Protein AF-A0A396GIG6-F1 (afdb_monomer)

Foldseek 3Di:
DDPVVVVVVVVVVVVVVVVVVLVVVLVPFDWDDDPAPFIWGCDPNDTDGSQLSQLLVCQQVDDADDLQEEEEEEAPQLCSQVVLVVVLCVVCVVPDDPVGDVVVPDDSCVQAPESSPACSNPDPVSHDDPVPHDPPHHYYYHDDPSSGHVNCVPHNYHYHYGGDDVVVSVVSVVVVSVVVVVVVVCCVVPPPPPPPVVVVVVVVVVPPDPPDDDD

Nearest PDB structures (foldseek):
  5mex-assembly1_A  TM=8.996E-01  e=1.369E-13  Arabidopsis thaliana
  8k9y-assembly2_B  TM=9.105E-01  e=8.300E-13  Arabidopsis thaliana
  2q3m-assembly1_A  TM=8.505E-01  e=4.089E-13  Arabidopsis thaliana
  1bo6-assembly1_B  TM=8.738E-01  e=1.811E-07  Mus musculus
  8xjp-assembly1_A  TM=8.245E-01  e=5.768E-07  Bambusicola thoracicus

Organism: Medicago truncatula (NCBI:txid3880)

pLDDT: mean 79.4, std 18.56, range [33.22, 97.75]

Solvent-accessible surface area (backbone atoms only — not comparable to full-atom values): 12540 Å² total; per-residue (Å²): 134,68,75,66,60,58,52,54,52,53,54,48,54,59,48,52,54,51,52,52,50,51,50,54,53,61,70,70,37,57,73,45,86,42,100,53,104,51,52,25,31,52,51,99,92,42,78,41,52,56,76,38,51,62,12,43,53,51,38,42,75,68,50,78,59,46,58,69,29,34,39,40,36,30,54,79,63,34,51,55,72,60,53,49,52,51,52,51,46,66,76,40,54,90,79,43,54,85,94,69,32,63,78,82,80,44,64,62,62,77,73,37,29,31,46,50,64,21,54,31,22,82,49,73,88,63,37,47,62,76,87,76,56,64,85,69,42,48,38,26,37,68,71,55,79,92,66,50,26,60,42,51,77,76,41,70,37,45,76,49,75,43,80,53,61,66,68,62,23,47,55,48,41,51,53,51,50,53,52,50,50,54,50,52,53,47,48,73,73,60,44,100,82,47,74,71,59,52,58,57,51,56,59,50,65,74,64,61,73,89,75,79,83,83,134

Secondary structure (DSSP, 8-state):
--HHHHHHHHHHHHHHHHHHHHHHHHHHS-EEE-SSSSEEEEETTEEEEHHHHHHHHHHHHH----TT-EEEEE-TTSSHHHHHHHHHHHHTTTTS-STT-GGGTS-HHHHS-BIIIIIS-SSGGG---GGGSPSSPEEEE-S-GGGS-HHHHHS--EEEEE---HHHHHHHHHHHHHHHHHHHHHHHHHGGG-HHHHHHHHHHHTTS-------

Mean predicted aligned error: 12.0 Å

Structure (mmCIF, N/CA/C/O backbone):
data_AF-A0A396GIG6-F1
#
_entry.id   AF-A0A396GIG6-F1
#
loop_
_atom_site.group_PDB
_atom_site.id
_atom_site.type_symbol
_atom_site.label_atom_id
_atom_site.label_alt_id
_atom_site.label_comp_id
_atom_site.label_asym_id
_atom_site.label_entity_id
_atom_site.label_seq_id
_atom_site.pdbx_PDB_ins_code
_atom_site.Cartn_x
_atom_site.Cartn_y
_atom_site.Cartn_z
_atom_site.occupancy
_atom_site.B_iso_or_equiv
_atom_site.auth_seq_id
_atom_site.auth_comp_id
_atom_site.auth_asym_id
_atom_site.auth_atom_id
_atom_site.pdbx_PDB_model_num
ATOM 1 N N . MET A 1 1 ? -38.097 27.753 -2.437 1.00 43.78 1 MET A N 1
ATOM 2 C CA . MET A 1 1 ? -37.080 27.587 -1.376 1.00 43.78 1 MET A CA 1
ATOM 3 C C . MET A 1 1 ? -36.311 26.320 -1.703 1.00 43.78 1 MET A C 1
ATOM 5 O O . MET A 1 1 ? -36.923 25.268 -1.816 1.00 43.78 1 MET A O 1
ATOM 9 N N . ASN A 1 2 ? -35.037 26.477 -2.066 1.00 36.59 2 ASN A N 1
ATOM 10 C CA . ASN A 1 2 ? -34.265 25.510 -2.849 1.00 36.59 2 ASN A CA 1
ATOM 11 C C . ASN A 1 2 ? -33.796 24.316 -2.011 1.00 36.59 2 ASN A C 1
ATOM 13 O O . ASN A 1 2 ? -33.023 24.475 -1.071 1.00 36.59 2 ASN A O 1
ATOM 17 N N . SER A 1 3 ? -34.213 23.118 -2.426 1.00 39.47 3 SER A N 1
ATOM 18 C CA . SER A 1 3 ? -33.851 21.828 -1.826 1.00 39.47 3 SER A CA 1
ATOM 19 C C . SER A 1 3 ? -32.344 21.526 -1.857 1.00 39.47 3 SER A C 1
ATOM 21 O O . SER A 1 3 ? -31.883 20.658 -1.127 1.00 39.47 3 SER A O 1
ATOM 23 N N . 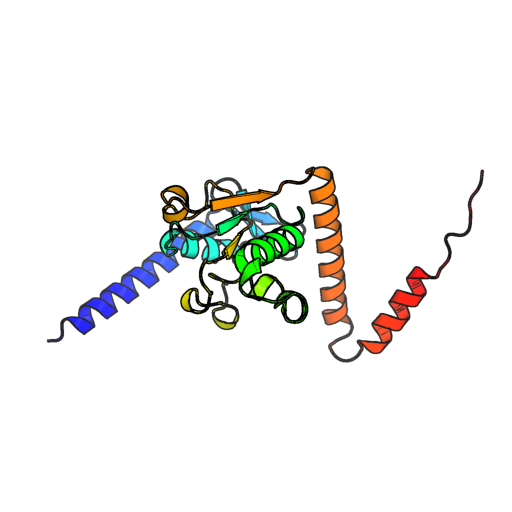THR A 1 4 ? -31.570 22.239 -2.677 1.00 46.38 4 THR A N 1
ATOM 24 C CA . THR A 1 4 ? -30.108 22.130 -2.778 1.00 46.38 4 THR A CA 1
ATOM 25 C C . THR A 1 4 ? -29.361 22.776 -1.610 1.00 46.38 4 THR A C 1
ATOM 27 O O . THR A 1 4 ? -28.310 22.274 -1.232 1.00 46.38 4 THR A O 1
ATOM 30 N N . HIS A 1 5 ? -29.909 23.824 -0.986 1.00 43.25 5 HIS A N 1
ATOM 31 C CA . HIS A 1 5 ? -29.242 24.515 0.130 1.00 43.25 5 HIS A CA 1
ATOM 32 C C . HIS A 1 5 ? -29.276 23.686 1.427 1.00 43.25 5 HIS A C 1
ATOM 34 O O . HIS A 1 5 ? -28.315 23.672 2.187 1.00 43.25 5 HIS A O 1
ATOM 40 N N . LEU A 1 6 ? -30.361 22.929 1.635 1.00 44.59 6 LEU A N 1
ATOM 41 C CA . LEU A 1 6 ? -30.530 22.045 2.795 1.00 44.59 6 LEU A CA 1
ATOM 42 C C . LEU A 1 6 ? -29.616 20.811 2.730 1.00 44.59 6 LEU A C 1
ATOM 44 O O . LEU A 1 6 ? -29.143 20.346 3.761 1.00 44.59 6 LEU A O 1
ATOM 48 N N . ILE A 1 7 ? -29.337 20.298 1.526 1.00 49.03 7 ILE A N 1
ATOM 49 C CA . ILE A 1 7 ? -28.434 19.153 1.328 1.00 49.03 7 ILE A CA 1
ATOM 50 C C . ILE A 1 7 ? -26.978 19.568 1.579 1.00 49.03 7 ILE A C 1
ATOM 52 O O . ILE A 1 7 ? -26.226 18.818 2.197 1.00 49.03 7 ILE A O 1
ATOM 56 N N . GLU A 1 8 ? -26.576 20.768 1.149 1.00 45.12 8 GLU A N 1
ATOM 57 C CA . GLU A 1 8 ? -25.222 21.276 1.398 1.00 45.12 8 GLU A CA 1
ATOM 58 C C . GLU A 1 8 ? -24.973 21.580 2.881 1.00 45.12 8 GLU A C 1
ATOM 60 O O . GLU A 1 8 ? -23.907 21.233 3.390 1.00 45.12 8 GLU A O 1
ATOM 65 N N . GLU A 1 9 ? -25.949 22.149 3.593 1.00 44.56 9 GLU A N 1
ATOM 66 C CA . GLU A 1 9 ? -25.848 22.389 5.040 1.00 44.56 9 GLU A CA 1
ATOM 67 C C . GLU A 1 9 ? -25.783 21.075 5.834 1.00 44.56 9 GLU A C 1
ATOM 69 O O . GLU A 1 9 ? -24.872 20.911 6.640 1.00 44.56 9 GLU A O 1
ATOM 74 N N . GLN A 1 10 ? -26.634 20.088 5.525 1.00 40.09 10 GLN A N 1
ATOM 75 C CA . GLN A 1 10 ? -26.583 18.762 6.163 1.00 40.09 10 GLN A CA 1
ATOM 76 C C . GLN A 1 10 ? -25.281 18.002 5.862 1.00 40.09 10 GLN A C 1
ATOM 78 O O . GLN A 1 10 ? -24.776 17.271 6.713 1.00 40.09 10 GLN A O 1
ATOM 83 N N . SER A 1 11 ? -24.712 18.176 4.663 1.00 49.97 11 SER A N 1
ATOM 84 C CA . SER A 1 11 ? -23.440 17.545 4.289 1.00 49.97 11 SER A CA 1
ATOM 85 C C . SER A 1 11 ? -22.229 18.156 4.997 1.00 49.97 11 SER A C 1
ATOM 87 O O . SER A 1 11 ? -21.271 17.438 5.276 1.00 49.97 11 SER A O 1
ATOM 89 N N . LYS A 1 12 ? -22.268 19.460 5.307 1.00 44.03 12 LYS A N 1
ATOM 90 C CA . LYS A 1 12 ? -21.202 20.155 6.040 1.00 44.03 12 LYS A CA 1
ATOM 91 C C . LYS A 1 12 ? -21.262 19.850 7.532 1.00 44.03 12 LYS A C 1
ATOM 93 O O . LYS A 1 12 ? -20.233 19.507 8.101 1.00 44.03 12 LYS A O 1
ATOM 98 N N . ASP A 1 13 ? -22.457 19.872 8.118 1.00 42.09 13 ASP A N 1
ATOM 99 C CA . ASP A 1 13 ? -22.673 19.572 9.539 1.00 42.09 13 ASP A CA 1
ATOM 100 C C . ASP A 1 13 ? -22.244 18.127 9.866 1.00 42.09 13 ASP A C 1
ATOM 102 O O . ASP A 1 13 ? -21.435 17.881 10.759 1.00 42.09 13 ASP A O 1
ATOM 106 N N . GLY A 1 14 ? -22.634 17.166 9.016 1.00 49.19 14 GLY A N 1
ATOM 107 C CA . GLY A 1 14 ? -22.210 15.769 9.151 1.00 49.19 14 GLY A CA 1
ATOM 108 C C . GLY A 1 14 ? -20.723 15.513 8.865 1.00 49.19 14 GLY A C 1
ATOM 109 O O . GLY A 1 14 ? -20.182 14.499 9.305 1.00 49.19 14 GLY A O 1
ATOM 110 N N . GLN A 1 15 ? -20.030 16.396 8.137 1.00 53.06 15 GLN A N 1
ATOM 111 C CA . GLN A 1 15 ? -18.576 16.308 7.948 1.00 53.06 15 GLN A CA 1
ATOM 112 C C . GLN A 1 15 ? -17.805 16.904 9.130 1.00 53.06 15 GLN A C 1
ATOM 114 O O . GLN A 1 15 ? -16.760 16.363 9.496 1.00 53.06 15 GLN A O 1
ATOM 119 N N . GLU A 1 16 ? -18.307 17.980 9.730 1.00 52.75 16 GLU A N 1
ATOM 120 C CA . GLU A 1 16 ? -17.698 18.635 10.889 1.00 52.75 16 GLU A CA 1
ATOM 121 C C . GLU A 1 16 ? -17.861 17.801 12.167 1.00 52.75 16 GLU A C 1
ATOM 123 O O . GLU A 1 16 ? -16.867 17.578 12.863 1.00 52.75 16 GLU A O 1
ATOM 128 N N . GLU A 1 17 ? -19.045 17.232 12.421 1.00 57.16 17 GLU A N 1
ATOM 129 C CA . GLU A 1 17 ? -19.270 16.292 13.533 1.00 57.16 17 GLU A CA 1
ATOM 130 C C . GLU A 1 17 ? -18.358 15.064 13.425 1.00 57.16 17 GLU A C 1
ATOM 132 O O . GLU A 1 17 ? -17.648 14.711 14.366 1.00 57.16 17 GLU A O 1
ATOM 137 N N . ASN A 1 18 ? -18.272 14.466 12.236 1.00 60.75 18 ASN A N 1
ATOM 138 C CA . ASN A 1 18 ? -17.456 13.276 12.005 1.00 60.75 18 ASN A CA 1
ATOM 139 C C . ASN A 1 18 ? -15.950 13.592 12.134 1.00 60.75 18 ASN A C 1
ATOM 141 O O . ASN A 1 18 ? -15.172 12.800 12.665 1.00 60.75 18 ASN A O 1
ATOM 145 N N . GLN A 1 19 ? -15.503 14.784 11.723 1.00 61.50 19 GLN A N 1
ATOM 146 C CA . GLN A 1 19 ? -14.130 15.240 11.978 1.00 61.50 19 GLN A CA 1
ATOM 147 C C . GLN A 1 19 ? -13.854 15.479 13.469 1.00 61.50 19 GLN A C 1
ATOM 149 O O . GLN A 1 19 ? -12.749 15.184 13.939 1.00 61.50 19 GLN A O 1
ATOM 154 N N . GLN A 1 20 ? -14.828 16.004 14.212 1.00 61.69 20 GLN A N 1
ATOM 155 C CA . GLN A 1 20 ? -14.727 16.248 15.649 1.00 61.69 20 GLN A CA 1
ATOM 156 C C . GLN A 1 20 ? -14.657 14.930 16.436 1.00 61.69 20 GLN A C 1
ATOM 158 O O . GLN A 1 20 ? -13.767 14.766 17.275 1.00 61.69 20 GLN A O 1
ATOM 163 N N . ASP A 1 21 ? -15.504 13.962 16.097 1.00 67.81 21 ASP A N 1
ATOM 164 C CA . ASP A 1 21 ? -15.512 12.622 16.687 1.00 67.81 21 ASP A CA 1
ATOM 165 C C . ASP A 1 21 ? -14.207 11.879 16.398 1.00 67.81 21 ASP A C 1
ATOM 167 O O . ASP A 1 21 ? -13.570 11.339 17.306 1.00 67.81 21 ASP A O 1
ATOM 171 N N . ASN A 1 22 ? -13.716 11.944 15.156 1.00 73.00 22 ASN A N 1
ATOM 172 C CA . ASN A 1 22 ? -12.436 11.336 14.797 1.00 73.00 22 ASN A CA 1
ATOM 173 C C . ASN A 1 22 ? -11.261 11.963 15.567 1.00 73.00 22 ASN A C 1
ATOM 175 O O . ASN A 1 22 ? -10.316 11.259 15.930 1.00 73.00 22 ASN A O 1
ATOM 179 N N . LYS A 1 23 ? -11.303 13.269 15.865 1.00 74.94 23 LYS A N 1
ATOM 180 C CA . LYS A 1 23 ? -10.303 13.913 16.734 1.00 74.94 23 LYS A CA 1
ATOM 181 C C . LYS A 1 23 ? -10.384 13.393 18.168 1.00 74.94 23 LYS A C 1
ATOM 183 O O . LYS A 1 23 ? -9.339 13.098 18.745 1.00 74.94 23 LYS A O 1
ATOM 188 N N . GLN A 1 24 ? -11.582 13.247 18.735 1.00 72.88 24 GLN A N 1
ATOM 189 C CA . GLN A 1 24 ? -11.750 12.709 20.090 1.00 72.88 24 GLN A CA 1
ATOM 190 C C . GLN A 1 24 ? -11.258 11.261 20.196 1.00 72.88 24 GLN A C 1
ATOM 192 O O . GLN A 1 24 ? -10.510 10.934 21.121 1.00 72.88 24 GLN A O 1
ATOM 197 N N . VAL A 1 25 ? -11.575 10.423 19.203 1.00 76.38 25 VAL A N 1
ATOM 198 C CA . VAL A 1 25 ? -11.069 9.046 19.114 1.00 76.38 25 VAL A CA 1
ATOM 199 C C . VAL A 1 25 ? -9.543 9.042 19.091 1.00 76.38 25 VAL A C 1
ATOM 201 O O . VAL A 1 25 ? -8.938 8.383 19.933 1.00 76.38 25 VAL A O 1
ATOM 204 N N . ILE A 1 26 ? -8.903 9.832 18.221 1.00 78.94 26 ILE A N 1
ATOM 205 C CA . ILE A 1 26 ? -7.432 9.922 18.144 1.00 78.94 26 ILE A CA 1
ATOM 206 C C . ILE A 1 26 ? -6.797 10.330 19.473 1.00 78.94 26 ILE A C 1
ATOM 208 O O . ILE A 1 26 ? -5.754 9.792 19.850 1.00 78.94 26 ILE A O 1
ATOM 212 N N . LEU A 1 27 ? -7.400 11.286 20.183 1.00 77.56 27 LEU A N 1
ATOM 213 C CA . LEU A 1 27 ? -6.872 11.770 21.457 1.00 77.56 27 LEU A CA 1
ATOM 214 C C . LEU A 1 27 ? -6.895 10.690 22.544 1.00 77.56 27 LEU A C 1
ATOM 216 O O . LEU A 1 27 ? -6.002 10.701 23.393 1.00 77.56 27 LEU A O 1
ATOM 220 N N . SER A 1 28 ? -7.866 9.772 22.481 1.00 84.44 28 SER A N 1
ATOM 221 C CA . SER A 1 28 ? -8.050 8.667 23.429 1.00 84.44 28 SER A CA 1
ATOM 222 C C . SER A 1 28 ? -7.152 7.449 23.181 1.00 84.44 28 SER A C 1
ATOM 224 O O . SER A 1 28 ? -7.022 6.604 24.066 1.00 84.44 28 SER A O 1
ATOM 226 N N . LEU A 1 29 ? -6.527 7.341 22.001 1.00 86.25 29 LEU A N 1
ATOM 227 C CA . LEU A 1 29 ? -5.714 6.172 21.660 1.00 86.25 29 LEU A CA 1
ATOM 228 C C . LEU A 1 29 ? -4.448 6.098 22.528 1.00 86.25 29 LEU A C 1
ATOM 230 O O . LEU A 1 29 ? -3.827 7.137 22.790 1.00 86.25 29 LEU A O 1
ATOM 234 N N . PRO A 1 30 ? -4.012 4.884 22.921 1.00 87.50 30 PRO A N 1
ATOM 235 C CA . PRO A 1 30 ? -2.721 4.692 23.567 1.00 87.50 30 PRO A CA 1
ATOM 236 C C . PRO A 1 30 ? -1.597 5.267 22.707 1.00 87.50 30 PRO A C 1
ATOM 238 O O . PRO A 1 30 ? -1.556 5.041 21.493 1.00 87.50 30 PRO A O 1
ATOM 241 N N . LYS A 1 31 ? -0.695 6.014 23.347 1.00 86.88 31 LYS A N 1
ATOM 242 C CA . LYS A 1 31 ? 0.404 6.719 22.684 1.00 86.88 31 LYS A CA 1
ATOM 243 C C . LYS A 1 31 ? 1.728 6.154 23.148 1.00 86.88 31 LYS A C 1
ATOM 245 O O . LYS A 1 31 ? 1.926 5.947 24.342 1.00 86.88 31 LYS A O 1
ATOM 250 N N . GLU A 1 32 ? 2.639 5.987 22.207 1.00 82.75 32 GLU A N 1
ATOM 251 C CA . GLU A 1 32 ? 4.017 5.630 22.496 1.00 82.75 32 GLU A CA 1
ATOM 252 C C . GLU A 1 32 ? 4.949 6.514 21.669 1.00 82.75 32 GLU A C 1
ATOM 254 O O . GLU A 1 32 ? 4.666 6.855 20.512 1.00 82.75 32 GLU A O 1
ATOM 259 N N . ASN A 1 33 ? 6.057 6.930 22.281 1.00 75.44 33 ASN A N 1
ATOM 260 C CA . ASN A 1 33 ? 7.083 7.672 21.566 1.00 75.44 33 ASN A CA 1
ATOM 261 C C . ASN A 1 33 ? 7.738 6.715 20.573 1.00 75.44 33 ASN A C 1
ATOM 263 O O . ASN A 1 33 ? 8.343 5.720 20.968 1.00 75.44 33 ASN A O 1
ATOM 267 N N . ALA A 1 34 ? 7.587 6.994 19.279 1.00 65.62 34 ALA A N 1
ATOM 268 C CA . ALA A 1 34 ? 8.259 6.200 18.271 1.00 65.62 34 ALA A CA 1
ATOM 269 C C . ALA A 1 34 ? 9.764 6.487 18.285 1.00 65.62 34 ALA A C 1
ATOM 271 O O . ALA A 1 34 ? 10.224 7.544 18.707 1.00 65.62 34 ALA A O 1
ATOM 272 N N . TRP A 1 35 ? 10.518 5.566 17.697 1.00 58.19 35 TRP A N 1
ATOM 273 C CA . TRP A 1 35 ? 11.934 5.714 17.352 1.00 58.19 35 TRP A CA 1
ATOM 274 C C . TRP A 1 35 ? 12.178 6.825 16.300 1.00 58.19 35 TRP A C 1
ATOM 276 O O . TRP A 1 35 ? 13.313 7.189 16.018 1.00 58.19 35 TRP A O 1
ATOM 286 N N . ILE A 1 36 ? 11.101 7.348 15.702 1.00 59.31 36 ILE A N 1
ATOM 287 C CA . ILE A 1 36 ? 11.055 8.419 14.697 1.00 59.31 36 ILE A CA 1
ATOM 288 C C . ILE A 1 36 ? 10.506 9.693 15.366 1.00 59.31 36 ILE A C 1
ATOM 290 O O . ILE A 1 36 ? 9.790 9.605 16.357 1.00 59.31 36 ILE A O 1
ATOM 294 N N . LEU A 1 37 ? 10.763 10.870 14.783 1.00 56.19 37 LEU A N 1
ATOM 295 C CA . LEU A 1 37 ? 10.288 12.204 15.207 1.00 56.19 37 LEU A CA 1
ATOM 296 C C . LEU A 1 37 ? 8.747 12.373 15.363 1.00 56.19 37 LEU A C 1
ATOM 298 O O . LEU A 1 37 ? 8.274 13.491 15.552 1.00 56.19 37 LEU A O 1
ATOM 302 N N . SER A 1 38 ? 7.941 11.309 15.276 1.00 66.62 38 SER A N 1
ATOM 303 C CA . SER A 1 38 ? 6.474 11.334 15.367 1.00 66.62 38 SER A CA 1
ATOM 304 C C . SER A 1 38 ? 5.942 10.380 16.438 1.00 66.62 38 SER A C 1
ATOM 306 O O . SER A 1 38 ? 6.443 9.272 16.587 1.00 66.62 38 SER A O 1
ATOM 308 N N . GLN A 1 39 ? 4.865 10.761 17.128 1.00 78.94 39 GLN A N 1
ATOM 309 C CA . GLN A 1 39 ? 4.158 9.872 18.058 1.00 78.94 39 GLN A CA 1
ATOM 310 C C . GLN A 1 39 ? 3.464 8.725 17.306 1.00 78.94 39 GLN A C 1
ATOM 312 O O . GLN A 1 39 ? 2.787 8.963 16.300 1.00 78.94 39 GLN A O 1
ATOM 317 N N . ASN A 1 40 ? 3.596 7.498 17.818 1.00 84.94 40 ASN A N 1
ATOM 318 C CA . ASN A 1 40 ? 2.820 6.352 17.354 1.00 84.94 40 ASN A CA 1
ATOM 319 C C . ASN A 1 40 ? 1.563 6.190 18.214 1.00 84.94 40 ASN A C 1
ATOM 321 O O . ASN A 1 40 ? 1.597 6.369 19.433 1.00 84.94 40 ASN A O 1
ATOM 325 N N . LEU A 1 41 ? 0.459 5.828 17.566 1.00 88.50 41 LEU A N 1
ATOM 326 C CA . LEU A 1 41 ? -0.828 5.560 18.193 1.00 88.50 41 LEU A CA 1
ATOM 327 C C . LEU A 1 41 ? -1.225 4.104 17.949 1.00 88.50 41 LEU A C 1
ATOM 329 O O . LEU A 1 41 ? -1.015 3.571 16.854 1.00 88.50 41 LEU A O 1
ATOM 333 N N . TYR A 1 42 ? -1.799 3.466 18.968 1.00 89.69 42 TYR A N 1
ATOM 334 C CA . TYR A 1 42 ? -2.351 2.121 18.848 1.00 89.69 42 TYR A CA 1
ATOM 335 C C . TYR A 1 42 ? -3.772 2.195 18.287 1.00 89.69 42 TYR A C 1
ATOM 337 O O . TYR A 1 42 ? -4.694 2.631 18.972 1.00 89.69 42 TYR A O 1
ATOM 345 N N . PHE A 1 43 ? -3.951 1.778 17.036 1.00 89.19 43 PHE A N 1
ATOM 346 C CA . PHE A 1 43 ? -5.210 1.868 16.299 1.00 89.19 43 PHE A CA 1
ATOM 347 C C . PHE A 1 43 ? -5.573 0.503 15.721 1.00 89.19 43 PHE A C 1
ATOM 349 O O . PHE A 1 43 ? -4.745 -0.119 15.069 1.00 89.19 43 PHE A O 1
ATOM 356 N N . GLN A 1 44 ? -6.795 0.018 15.973 1.00 89.06 44 GLN A N 1
ATOM 357 C CA . GLN A 1 44 ? -7.321 -1.240 15.407 1.00 89.06 44 GLN A CA 1
ATOM 358 C C . GLN A 1 44 ? -6.326 -2.422 15.454 1.00 89.06 44 GLN A C 1
ATOM 360 O O . GLN A 1 44 ? -6.150 -3.153 14.482 1.00 89.06 44 GLN A O 1
ATOM 365 N N . CYS A 1 45 ? -5.668 -2.599 16.601 1.00 88.81 45 CYS A N 1
ATOM 366 C CA . CYS A 1 45 ? -4.696 -3.661 16.869 1.00 88.81 45 CYS A CA 1
ATOM 367 C C . CYS A 1 45 ? -3.306 -3.526 16.216 1.00 88.81 45 CYS A C 1
ATOM 369 O O . CYS A 1 45 ? -2.552 -4.499 16.208 1.00 88.81 45 CYS A O 1
ATOM 371 N N . PHE A 1 46 ? -2.911 -2.342 15.737 1.00 90.38 46 PHE A N 1
ATOM 372 C CA . PHE A 1 46 ? -1.537 -2.083 15.292 1.00 90.38 46 PHE A CA 1
ATOM 373 C C . PHE A 1 46 ? -1.039 -0.683 15.672 1.00 90.38 46 PHE A C 1
ATOM 375 O O . PHE A 1 46 ? -1.812 0.250 15.877 1.00 90.38 46 PHE A O 1
ATOM 382 N N . TRP A 1 47 ? 0.283 -0.537 15.764 1.00 89.44 47 TRP A N 1
ATOM 383 C CA . TRP A 1 47 ? 0.933 0.754 15.986 1.00 89.44 47 TRP A CA 1
ATOM 384 C C . TRP A 1 47 ? 1.153 1.471 14.660 1.00 89.44 47 TRP A C 1
ATOM 386 O O . TRP A 1 47 ? 1.732 0.898 13.734 1.00 89.44 47 TRP A O 1
ATOM 396 N N . CYS A 1 48 ? 0.742 2.735 14.572 1.00 87.94 48 CYS A N 1
ATOM 397 C CA . CYS A 1 48 ? 1.025 3.554 13.399 1.00 87.94 48 CYS A CA 1
ATOM 398 C C . CYS A 1 48 ? 1.283 5.030 13.737 1.00 87.94 48 CYS A C 1
ATOM 400 O O . CYS A 1 48 ? 0.814 5.524 14.764 1.00 87.94 48 CYS A O 1
ATOM 402 N N . PRO A 1 49 ? 2.032 5.742 12.877 1.00 87.12 49 PRO A N 1
ATOM 403 C CA . PRO A 1 49 ? 2.261 7.173 13.027 1.00 87.12 49 PRO A CA 1
ATOM 404 C C . PRO A 1 49 ? 0.951 7.963 13.086 1.00 87.12 49 PRO A C 1
ATOM 406 O O . PRO A 1 49 ? 0.041 7.735 12.283 1.00 87.12 49 PRO A O 1
ATOM 409 N N . SER A 1 50 ? 0.866 8.933 13.998 1.00 86.62 50 SER A N 1
ATOM 410 C CA . SER A 1 50 ? -0.349 9.731 14.219 1.00 86.62 50 SER A CA 1
ATOM 411 C C . SER A 1 50 ? -0.862 10.442 12.960 1.00 86.62 50 SER A C 1
ATOM 413 O O . SER A 1 50 ? -2.072 10.546 12.757 1.00 86.62 50 SER A O 1
ATOM 415 N N . ASN A 1 51 ? 0.041 10.860 12.068 1.00 85.44 51 ASN A N 1
ATOM 416 C CA . ASN A 1 51 ? -0.290 11.509 10.799 1.00 85.44 51 ASN A CA 1
ATOM 417 C C . ASN A 1 51 ? -0.963 10.576 9.776 1.00 85.44 51 ASN A C 1
ATOM 419 O O . ASN A 1 51 ? -1.488 11.069 8.781 1.00 85.44 51 ASN A O 1
ATOM 423 N N . LEU A 1 52 ? -0.956 9.256 9.997 1.00 88.50 52 LEU A N 1
ATOM 424 C CA . LEU A 1 52 ? -1.620 8.282 9.126 1.00 88.50 52 LEU A CA 1
ATOM 425 C C . LEU A 1 52 ? -3.013 7.881 9.614 1.00 88.50 52 LEU A C 1
ATOM 427 O O . LEU A 1 52 ? -3.777 7.342 8.820 1.00 88.50 52 LEU A O 1
ATOM 431 N N . ILE A 1 53 ? -3.394 8.174 10.862 1.00 89.38 53 ILE A N 1
ATOM 432 C CA . ILE A 1 53 ? -4.702 7.751 11.389 1.00 89.38 53 ILE A CA 1
ATOM 433 C C . ILE A 1 53 ? -5.853 8.376 10.599 1.00 89.38 53 ILE A C 1
ATOM 435 O O . ILE A 1 53 ? -6.736 7.664 10.131 1.00 89.38 53 ILE A O 1
ATOM 439 N N . GLN A 1 54 ? -5.831 9.698 10.414 1.00 89.50 54 GLN A N 1
ATOM 440 C CA . GLN A 1 54 ? -6.868 10.408 9.657 1.00 89.50 54 GLN A CA 1
ATOM 441 C C . GLN A 1 54 ? -6.960 9.921 8.196 1.00 89.50 54 GLN A C 1
ATOM 443 O O . GLN A 1 54 ? -8.062 9.582 7.758 1.00 89.50 54 GLN A O 1
ATOM 448 N N . PRO A 1 55 ? -5.837 9.778 7.460 1.00 90.81 55 PRO A N 1
ATOM 449 C CA . PRO A 1 55 ? -5.815 9.093 6.168 1.00 90.81 55 PRO A CA 1
ATOM 450 C C . PRO A 1 55 ? -6.465 7.708 6.168 1.00 90.81 55 PRO A C 1
ATOM 452 O O . PRO A 1 55 ? -7.251 7.403 5.273 1.00 90.81 55 PRO A O 1
ATOM 455 N N . ILE A 1 56 ? -6.161 6.869 7.164 1.00 92.25 56 ILE A N 1
ATOM 456 C CA . ILE A 1 56 ? -6.684 5.500 7.259 1.00 92.25 56 ILE A CA 1
ATOM 457 C C . ILE A 1 56 ? -8.193 5.509 7.521 1.00 92.25 56 ILE A C 1
ATOM 459 O O . ILE A 1 56 ? -8.915 4.777 6.849 1.00 92.25 56 ILE A O 1
ATOM 463 N N . ILE A 1 57 ? -8.687 6.357 8.427 1.00 91.94 57 ILE A N 1
ATOM 464 C CA . ILE A 1 57 ? -10.128 6.505 8.691 1.00 91.94 57 ILE A CA 1
ATOM 465 C C . ILE A 1 57 ? -10.854 6.979 7.425 1.00 91.94 57 ILE A C 1
ATOM 467 O O . ILE A 1 57 ? -11.863 6.400 7.022 1.00 91.94 57 ILE A O 1
ATOM 471 N N . SER A 1 58 ? -10.318 8.000 6.750 1.00 91.56 58 SER A N 1
ATOM 472 C CA . SER A 1 58 ? -10.907 8.511 5.510 1.00 91.56 58 SER A CA 1
ATOM 473 C C . SER A 1 58 ? -10.920 7.452 4.406 1.00 91.56 58 SER A C 1
ATOM 475 O O . SER A 1 58 ? -11.925 7.291 3.713 1.00 91.56 58 SER A O 1
ATOM 477 N N . PHE A 1 59 ? -9.847 6.673 4.287 1.00 93.94 59 PHE A N 1
ATOM 478 C CA . PHE A 1 59 ? -9.786 5.529 3.388 1.00 93.94 59 PHE A CA 1
ATOM 479 C C . PHE A 1 59 ? -10.854 4.476 3.714 1.00 93.94 59 PHE A C 1
ATOM 481 O O . PHE A 1 59 ? -11.581 4.059 2.814 1.00 93.94 59 PHE A O 1
ATOM 488 N N . GLN A 1 60 ? -10.991 4.078 4.981 1.00 94.44 60 GLN A N 1
ATOM 489 C CA . GLN A 1 60 ? -11.978 3.082 5.413 1.00 94.44 60 GLN A CA 1
ATOM 490 C C . GLN A 1 60 ? -13.416 3.498 5.085 1.00 94.44 60 GLN A C 1
ATOM 492 O O . GLN A 1 60 ? -14.213 2.650 4.685 1.00 94.44 60 GLN A O 1
ATOM 497 N N . ASN A 1 61 ? -13.727 4.790 5.218 1.00 92.69 61 ASN A N 1
ATOM 498 C CA . ASN A 1 61 ? -15.080 5.317 5.035 1.00 92.69 61 ASN A CA 1
ATOM 499 C C . ASN A 1 61 ? -15.431 5.612 3.569 1.00 92.69 61 ASN A C 1
ATOM 501 O O . ASN A 1 61 ? -16.588 5.469 3.180 1.00 92.69 61 ASN A O 1
ATOM 505 N N . HIS A 1 62 ? -14.461 6.032 2.752 1.00 93.12 62 HIS A N 1
ATOM 506 C CA . HIS A 1 62 ? -14.747 6.586 1.422 1.00 93.12 62 HIS A CA 1
ATOM 507 C C . HIS A 1 62 ? -14.234 5.738 0.255 1.00 93.12 62 HIS A C 1
ATOM 509 O O . HIS A 1 62 ? -14.616 5.992 -0.889 1.00 93.12 62 HIS A O 1
ATOM 515 N N . PHE A 1 63 ? -13.352 4.763 0.486 1.00 95.12 63 PHE A N 1
ATOM 516 C CA . PHE A 1 63 ? -12.781 3.991 -0.613 1.00 95.12 63 PHE A CA 1
ATOM 517 C C . PHE A 1 63 ? -13.772 2.976 -1.183 1.00 95.12 63 PHE A C 1
ATOM 519 O O . PHE A 1 63 ? -14.355 2.168 -0.459 1.00 95.12 63 PHE A O 1
ATOM 526 N N . GLN A 1 64 ? -13.902 2.979 -2.510 1.00 95.19 64 GLN A N 1
ATOM 527 C CA . GLN A 1 64 ? -14.743 2.047 -3.257 1.00 95.19 64 GLN A CA 1
ATOM 528 C C . GLN A 1 64 ? -13.874 1.166 -4.159 1.00 95.19 64 GLN A C 1
ATOM 530 O O . GLN A 1 64 ? -13.356 1.610 -5.198 1.00 95.19 64 GLN A O 1
ATOM 535 N N . ALA A 1 65 ? -13.697 -0.081 -3.723 1.00 95.69 65 ALA A N 1
ATOM 536 C CA . ALA A 1 65 ? -12.977 -1.099 -4.469 1.00 95.69 65 ALA A CA 1
ATOM 537 C C . ALA A 1 65 ? -13.757 -1.535 -5.717 1.00 95.69 65 ALA A C 1
ATOM 539 O O . ALA A 1 65 ? -14.988 -1.544 -5.735 1.00 95.69 65 ALA A O 1
ATOM 540 N N . LYS A 1 66 ? -13.021 -1.909 -6.759 1.00 95.81 66 LYS A N 1
ATOM 541 C CA . LYS A 1 66 ? -13.528 -2.609 -7.941 1.00 95.81 66 LYS A CA 1
ATOM 542 C C . LYS A 1 66 ? -12.936 -4.010 -7.973 1.00 95.81 66 LYS A C 1
ATOM 544 O O . LYS A 1 66 ? -11.789 -4.208 -7.583 1.00 95.81 66 LYS A O 1
ATOM 549 N N . ASP A 1 67 ? -13.662 -4.948 -8.567 1.00 96.19 67 ASP A N 1
ATOM 550 C CA . ASP A 1 67 ? -13.171 -6.318 -8.773 1.00 96.19 67 ASP A CA 1
ATOM 551 C C . ASP A 1 67 ? -11.903 -6.381 -9.649 1.00 96.19 67 ASP A C 1
ATOM 553 O O . ASP A 1 67 ? -11.131 -7.336 -9.574 1.00 96.19 67 ASP A O 1
ATOM 557 N N . SER A 1 68 ? -11.655 -5.356 -10.473 1.00 96.00 68 SER A N 1
ATOM 558 C CA . SER A 1 68 ? -10.439 -5.224 -11.286 1.00 96.00 68 SER A CA 1
ATOM 559 C C . SER A 1 68 ? -9.226 -4.685 -10.524 1.00 96.00 68 SER A C 1
ATOM 561 O O . SER A 1 68 ? -8.125 -4.696 -11.079 1.00 96.00 68 SER A O 1
ATOM 563 N N . ASP A 1 69 ? -9.402 -4.201 -9.292 1.00 96.88 69 ASP A N 1
ATOM 564 C CA . ASP A 1 69 ? -8.325 -3.582 -8.526 1.00 96.88 69 ASP A CA 1
ATOM 565 C C . ASP A 1 69 ? -7.292 -4.604 -8.058 1.00 96.88 69 ASP A C 1
ATOM 567 O O . ASP A 1 69 ? -7.594 -5.760 -7.741 1.00 96.88 69 ASP A O 1
ATOM 571 N N . ILE A 1 70 ? -6.050 -4.132 -7.957 1.00 97.75 70 ILE A N 1
ATOM 572 C CA . ILE A 1 70 ? -4.929 -4.899 -7.428 1.00 97.75 70 ILE A CA 1
ATOM 573 C C . ILE A 1 70 ? -4.298 -4.116 -6.277 1.00 97.75 70 ILE A C 1
ATOM 575 O O . ILE A 1 70 ? -3.802 -3.003 -6.456 1.00 97.75 70 ILE A O 1
ATOM 579 N N . VAL A 1 71 ? -4.281 -4.710 -5.088 1.00 97.62 71 VAL A N 1
ATOM 580 C CA . VAL A 1 71 ? -3.714 -4.124 -3.871 1.00 97.62 71 VAL A CA 1
ATOM 581 C C . VAL A 1 71 ? -2.415 -4.839 -3.523 1.00 97.62 71 VAL A C 1
ATOM 583 O O . VAL A 1 71 ? -2.396 -6.025 -3.205 1.00 97.62 71 VAL A O 1
ATOM 586 N N . VAL A 1 72 ? -1.309 -4.104 -3.557 1.00 97.69 72 VAL A N 1
ATOM 587 C CA . VAL A 1 72 ? 0.024 -4.573 -3.177 1.00 97.69 72 VAL A CA 1
ATOM 588 C C . VAL A 1 72 ? 0.257 -4.266 -1.698 1.00 97.69 72 VAL A C 1
ATOM 590 O O . VAL A 1 72 ? 0.614 -3.147 -1.323 1.00 97.69 72 VAL A O 1
ATOM 593 N N . ALA A 1 73 ? 0.040 -5.259 -0.847 1.00 97.06 73 ALA A N 1
ATOM 594 C CA . ALA A 1 73 ? 0.160 -5.137 0.598 1.00 97.06 73 ALA A CA 1
ATOM 595 C C . ALA A 1 73 ? 1.541 -5.605 1.086 1.00 97.06 73 ALA A C 1
ATOM 597 O O . ALA A 1 73 ? 2.156 -6.516 0.532 1.00 97.06 73 ALA A O 1
ATOM 598 N N . SER A 1 74 ? 2.071 -4.962 2.121 1.00 95.00 74 SER A N 1
ATOM 599 C CA . SER A 1 74 ? 3.387 -5.315 2.669 1.00 95.00 74 SER A CA 1
ATOM 600 C C . SER A 1 74 ? 3.652 -4.609 3.987 1.00 95.00 74 SER A C 1
ATOM 602 O O . SER A 1 74 ? 3.162 -3.503 4.199 1.00 95.00 74 SER A O 1
ATOM 604 N N . LEU A 1 75 ? 4.513 -5.171 4.832 1.00 92.69 75 LEU A N 1
ATOM 605 C CA . LEU A 1 75 ? 5.124 -4.375 5.895 1.00 92.69 75 LEU A CA 1
ATOM 606 C C . LEU A 1 75 ? 6.124 -3.368 5.302 1.00 92.69 75 LEU A C 1
ATOM 608 O O . LEU A 1 75 ? 6.748 -3.644 4.270 1.00 92.69 75 LEU A O 1
ATOM 612 N N . PRO A 1 76 ? 6.317 -2.193 5.928 1.00 90.62 76 PRO A N 1
ATOM 613 C CA . PRO A 1 76 ? 7.375 -1.285 5.517 1.00 90.62 76 PRO A CA 1
ATOM 614 C C . PRO A 1 76 ? 8.713 -2.027 5.427 1.00 90.62 76 PRO A C 1
ATOM 616 O O . PRO A 1 76 ? 9.070 -2.796 6.312 1.00 90.62 76 PRO A O 1
ATOM 619 N N . LYS A 1 77 ? 9.466 -1.772 4.349 1.00 89.94 77 LYS A N 1
ATOM 620 C CA . LYS A 1 77 ? 10.833 -2.293 4.134 1.00 89.94 77 LYS A CA 1
ATOM 621 C C . LYS A 1 77 ? 10.952 -3.802 3.861 1.00 89.94 77 LYS A C 1
ATOM 623 O O . LYS A 1 77 ? 12.067 -4.312 3.784 1.00 89.94 77 LYS A O 1
ATOM 628 N N . SER A 1 78 ? 9.852 -4.493 3.553 1.00 91.69 78 SER A N 1
ATOM 629 C CA . SER A 1 78 ? 9.874 -5.907 3.134 1.00 91.69 78 SER A CA 1
ATOM 630 C C . SER A 1 78 ? 10.106 -6.146 1.627 1.00 91.69 78 SER A C 1
ATOM 632 O O . SER A 1 78 ? 9.901 -7.256 1.150 1.00 91.69 78 SER A O 1
ATOM 634 N N . GLY A 1 79 ? 10.539 -5.137 0.855 1.00 87.44 79 GLY A N 1
ATOM 635 C CA . GLY A 1 79 ? 10.718 -5.253 -0.611 1.00 87.44 79 GLY A CA 1
ATOM 636 C C . GLY A 1 79 ? 9.588 -4.635 -1.447 1.00 87.44 79 GLY A C 1
ATOM 637 O O . GLY A 1 79 ? 9.347 -5.004 -2.594 1.00 87.44 79 GLY A O 1
ATOM 638 N N . THR A 1 80 ? 8.895 -3.657 -0.875 1.00 89.88 80 THR A N 1
ATOM 639 C CA . THR A 1 80 ? 7.628 -3.103 -1.378 1.00 89.88 80 THR A CA 1
ATOM 640 C C . THR A 1 80 ? 7.790 -2.365 -2.709 1.00 89.88 80 THR A C 1
ATOM 642 O O . THR A 1 80 ? 6.974 -2.524 -3.612 1.00 89.88 80 THR A O 1
ATOM 645 N N . THR A 1 81 ? 8.891 -1.629 -2.882 1.00 92.44 81 THR A N 1
ATOM 646 C CA . THR A 1 81 ? 9.264 -0.982 -4.150 1.00 92.44 81 THR A CA 1
ATOM 647 C C . THR A 1 81 ? 9.399 -1.990 -5.286 1.00 92.44 81 THR A C 1
ATOM 649 O O . THR A 1 81 ? 8.883 -1.759 -6.379 1.00 92.44 81 THR A O 1
ATOM 652 N N . TRP A 1 82 ? 10.059 -3.119 -5.021 1.00 94.44 82 TRP A N 1
ATOM 653 C CA . TRP A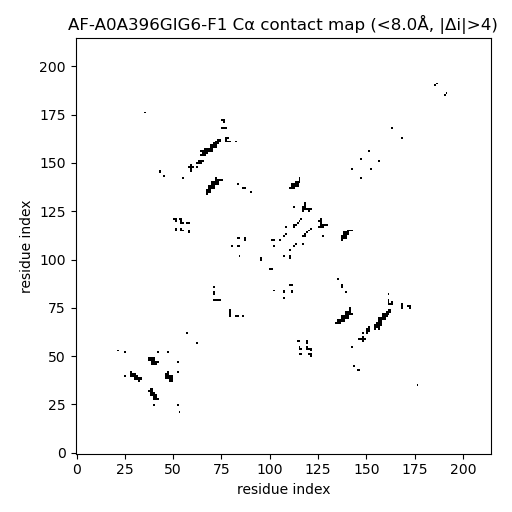 1 82 ? 10.295 -4.152 -6.023 1.00 94.44 82 TRP A CA 1
ATOM 654 C C . TRP A 1 82 ? 8.992 -4.849 -6.418 1.00 94.44 82 TRP A C 1
ATOM 656 O O . TRP A 1 82 ? 8.686 -4.939 -7.606 1.00 94.44 82 TRP A O 1
ATOM 666 N N . LEU A 1 83 ? 8.165 -5.236 -5.440 1.00 95.94 83 LEU A N 1
ATOM 667 C CA . LEU A 1 83 ? 6.870 -5.859 -5.725 1.00 95.94 83 LEU A CA 1
ATOM 668 C C . LEU A 1 83 ? 5.926 -4.921 -6.494 1.00 95.94 83 LEU A C 1
ATOM 670 O O . LEU A 1 83 ? 5.252 -5.358 -7.428 1.00 95.94 83 LEU A O 1
ATOM 674 N N . ARG A 1 84 ? 5.892 -3.629 -6.148 1.00 95.50 84 ARG A N 1
ATOM 675 C CA . ARG A 1 84 ? 5.102 -2.625 -6.880 1.00 95.50 84 ARG A CA 1
ATOM 676 C C . ARG A 1 84 ? 5.551 -2.501 -8.331 1.00 95.50 84 ARG A C 1
ATOM 678 O O . ARG A 1 84 ? 4.705 -2.507 -9.220 1.00 95.50 84 ARG A O 1
ATOM 685 N N . ALA A 1 85 ? 6.862 -2.422 -8.569 1.00 94.88 85 ALA A N 1
ATOM 686 C CA . ALA A 1 85 ? 7.420 -2.343 -9.915 1.00 94.88 85 ALA A CA 1
ATOM 687 C C . ALA A 1 85 ? 7.074 -3.588 -10.740 1.00 94.88 85 ALA A C 1
ATOM 689 O O . ALA A 1 85 ? 6.575 -3.460 -11.853 1.00 94.88 85 ALA A O 1
ATOM 690 N N . LEU A 1 86 ? 7.255 -4.784 -10.173 1.00 95.69 86 LEU A N 1
ATOM 691 C CA . LEU A 1 86 ? 6.891 -6.033 -10.842 1.00 95.69 86 LEU A CA 1
ATOM 692 C C . LEU A 1 86 ? 5.403 -6.111 -11.166 1.00 95.69 86 LEU A C 1
ATOM 694 O O . LEU A 1 86 ? 5.043 -6.425 -12.297 1.00 95.69 86 LEU A O 1
ATOM 698 N N . THR A 1 87 ? 4.544 -5.800 -10.194 1.00 96.31 87 THR A N 1
ATOM 699 C CA . THR A 1 87 ? 3.089 -5.825 -10.385 1.00 96.31 87 THR A CA 1
ATOM 700 C C . THR A 1 87 ? 2.690 -4.869 -11.505 1.00 96.31 87 THR A C 1
ATOM 702 O O . THR A 1 87 ? 1.975 -5.264 -12.423 1.00 96.31 87 THR A O 1
ATOM 705 N N . PHE A 1 88 ? 3.219 -3.641 -11.487 1.00 95.44 88 PHE A N 1
ATOM 706 C CA . PHE A 1 88 ? 2.965 -2.648 -12.527 1.00 95.44 88 PHE A CA 1
ATOM 707 C C . PHE A 1 88 ? 3.408 -3.130 -13.912 1.00 95.44 88 PHE A C 1
ATOM 709 O O . PHE A 1 88 ? 2.627 -3.043 -14.860 1.00 95.44 88 PHE A O 1
ATOM 716 N N . THR A 1 89 ? 4.619 -3.679 -14.033 1.00 94.56 89 THR A N 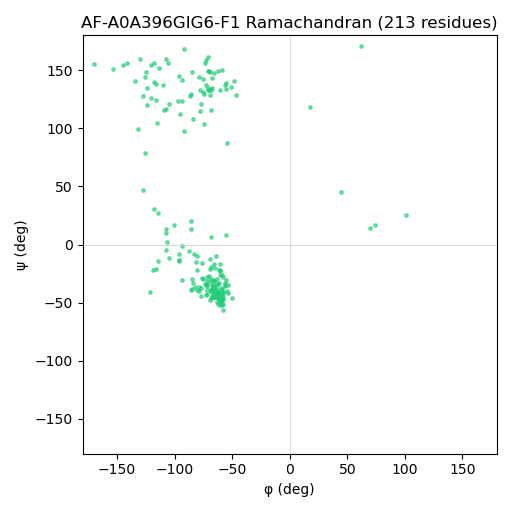1
ATOM 717 C CA . THR A 1 89 ? 5.137 -4.198 -15.307 1.00 94.56 89 THR A CA 1
ATOM 718 C C . THR A 1 89 ? 4.310 -5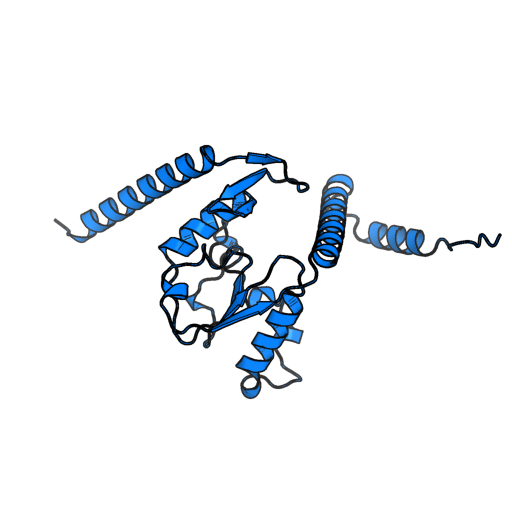.371 -15.821 1.00 94.56 89 THR A C 1
ATOM 720 O O . THR A 1 89 ? 3.985 -5.411 -17.000 1.00 94.56 89 THR A O 1
ATOM 723 N N . ILE A 1 90 ? 3.935 -6.324 -14.961 1.00 95.06 90 ILE A N 1
ATOM 724 C CA . ILE A 1 90 ? 3.166 -7.512 -15.367 1.00 95.06 90 ILE A CA 1
ATOM 725 C C . ILE A 1 90 ? 1.783 -7.114 -15.881 1.00 95.06 90 ILE A C 1
ATOM 727 O O . ILE A 1 90 ? 1.343 -7.610 -16.920 1.00 95.06 90 ILE A O 1
ATOM 731 N N . VAL A 1 91 ? 1.110 -6.221 -15.159 1.00 94.62 91 VAL A N 1
ATOM 732 C CA . VAL A 1 91 ? -0.231 -5.738 -15.497 1.00 94.62 91 VAL A CA 1
ATOM 733 C C . VAL A 1 91 ? -0.219 -4.939 -16.801 1.00 94.62 91 VAL A C 1
ATOM 735 O O . VAL A 1 91 ? -1.090 -5.128 -17.647 1.00 94.62 91 VAL A O 1
ATOM 738 N N . ASN A 1 92 ? 0.801 -4.103 -17.000 1.00 93.25 92 ASN A N 1
ATOM 739 C CA . ASN A 1 92 ? 0.907 -3.211 -18.154 1.00 93.25 92 ASN A CA 1
ATOM 740 C C . ASN A 1 92 ? 1.846 -3.735 -19.254 1.00 93.25 92 ASN A C 1
ATOM 742 O O . ASN A 1 92 ? 2.237 -2.978 -20.142 1.00 93.25 92 ASN A O 1
ATOM 746 N N . ARG A 1 93 ? 2.185 -5.032 -19.241 1.00 92.06 93 ARG A N 1
ATOM 747 C CA . ARG A 1 93 ? 3.188 -5.636 -20.143 1.00 92.06 93 ARG A CA 1
ATOM 748 C C . ARG A 1 93 ? 2.888 -5.457 -21.633 1.00 92.06 93 ARG A C 1
ATOM 750 O O . ARG A 1 93 ? 3.801 -5.455 -22.445 1.00 92.06 93 ARG A O 1
ATOM 757 N N . ASN A 1 94 ? 1.607 -5.329 -21.979 1.00 92.00 94 ASN A N 1
ATOM 758 C CA . ASN A 1 94 ? 1.146 -5.132 -23.354 1.00 92.00 94 ASN A CA 1
ATOM 759 C C . ASN A 1 94 ? 0.911 -3.649 -23.694 1.00 92.00 94 ASN A C 1
ATOM 761 O O . ASN A 1 94 ? 0.625 -3.334 -24.843 1.00 92.00 94 ASN A O 1
ATOM 765 N N . GLN A 1 95 ? 0.972 -2.751 -22.705 1.00 90.69 95 GLN A N 1
ATOM 766 C CA . GLN A 1 95 ? 0.690 -1.323 -22.883 1.00 90.69 95 GLN A CA 1
ATOM 767 C C . GLN A 1 95 ? 1.956 -0.509 -23.158 1.00 90.69 95 GLN A C 1
ATOM 769 O O . GLN A 1 95 ? 1.900 0.503 -23.852 1.00 90.69 95 GLN A O 1
ATOM 774 N N . TYR A 1 96 ? 3.096 -0.943 -22.619 1.00 90.81 96 TYR A N 1
ATOM 775 C CA . TYR A 1 96 ? 4.358 -0.221 -22.725 1.00 90.81 96 TYR A CA 1
ATOM 776 C C . TYR A 1 96 ? 5.441 -1.104 -23.336 1.00 90.81 96 TYR A C 1
ATOM 778 O O . TYR A 1 96 ? 5.624 -2.250 -22.929 1.00 90.81 96 TYR A O 1
ATOM 786 N N . SER A 1 97 ? 6.202 -0.549 -24.281 1.00 90.88 97 SER A N 1
ATOM 787 C CA . SER A 1 97 ? 7.438 -1.182 -24.738 1.00 90.88 97 SER A CA 1
ATOM 788 C C . SER A 1 97 ? 8.524 -1.065 -23.667 1.00 90.88 97 SER A C 1
ATOM 790 O O . SER A 1 97 ? 8.479 -0.186 -22.804 1.00 90.88 97 SER A O 1
ATOM 792 N N . PHE A 1 98 ? 9.532 -1.934 -23.744 1.00 87.06 98 PHE A N 1
ATOM 793 C CA . PHE A 1 98 ? 10.652 -1.923 -22.804 1.00 87.06 98 PHE A CA 1
ATOM 794 C C . PHE A 1 98 ? 11.403 -0.577 -22.799 1.00 87.06 98 PHE A C 1
ATOM 796 O O . PHE A 1 98 ? 11.692 -0.031 -21.739 1.00 87.06 98 PHE A O 1
ATOM 803 N N . GLU A 1 99 ? 11.645 -0.001 -23.979 1.00 89.50 99 GLU A N 1
ATOM 804 C CA . GLU A 1 99 ? 12.401 1.250 -24.158 1.00 89.50 99 GLU A CA 1
ATOM 805 C C . GLU A 1 99 ? 11.670 2.490 -23.619 1.00 89.50 99 GLU A C 1
ATOM 807 O O . GLU A 1 99 ? 12.297 3.452 -23.179 1.00 89.50 99 GLU A O 1
ATOM 812 N N . ASN A 1 100 ? 10.334 2.473 -23.628 1.00 88.38 100 ASN A N 1
ATOM 813 C CA . ASN A 1 100 ? 9.498 3.597 -23.207 1.00 88.38 100 ASN A CA 1
ATOM 814 C C . ASN A 1 100 ? 8.674 3.290 -21.952 1.00 88.38 100 ASN A C 1
ATOM 816 O O . ASN A 1 100 ? 7.622 3.891 -21.730 1.00 88.38 100 ASN A O 1
ATOM 820 N N . HIS A 1 101 ? 9.165 2.385 -21.105 1.00 91.31 101 HIS A N 1
ATOM 821 C CA . HIS A 1 101 ? 8.444 1.970 -19.912 1.00 91.31 101 HIS A CA 1
ATOM 822 C C . HIS A 1 101 ? 8.385 3.093 -18.851 1.00 91.31 101 HIS A C 1
ATOM 824 O O . HIS A 1 101 ? 9.427 3.666 -18.509 1.00 91.31 101 HIS A O 1
ATOM 830 N N . PRO A 1 102 ? 7.214 3.395 -18.249 1.00 91.31 102 PRO A N 1
ATOM 831 C CA . PRO A 1 102 ? 7.073 4.468 -17.257 1.00 91.31 102 PRO A CA 1
ATOM 832 C C . PRO A 1 102 ? 8.014 4.355 -16.052 1.00 91.31 102 PRO A C 1
ATOM 834 O O . PRO A 1 102 ? 8.445 5.375 -15.517 1.00 91.31 102 PRO A O 1
ATOM 837 N N . LEU A 1 103 ? 8.385 3.131 -15.658 1.00 91.25 103 LEU A N 1
ATOM 838 C CA . LEU A 1 103 ? 9.337 2.879 -14.563 1.00 91.25 103 LEU A CA 1
ATOM 839 C C . LEU A 1 103 ? 10.736 3.463 -14.804 1.00 91.25 103 LEU A C 1
ATOM 841 O O . LEU A 1 103 ? 11.462 3.675 -13.840 1.00 91.25 103 LEU A O 1
ATOM 845 N N . LEU A 1 104 ? 11.115 3.726 -16.059 1.00 90.38 104 LEU A N 1
ATOM 846 C CA . LEU A 1 104 ? 12.409 4.330 -16.391 1.00 90.38 104 LEU A CA 1
ATOM 847 C C . LEU A 1 104 ? 12.413 5.852 -16.193 1.00 90.38 104 LEU A C 1
ATOM 849 O O . LEU A 1 104 ? 13.474 6.453 -16.063 1.00 90.38 104 LEU A O 1
ATOM 853 N N . LYS A 1 105 ? 11.232 6.483 -16.200 1.00 89.62 105 LYS A N 1
ATOM 854 C CA . LYS A 1 105 ? 11.072 7.949 -16.213 1.00 89.62 105 LYS A CA 1
ATOM 855 C C . LYS A 1 105 ? 10.385 8.487 -14.956 1.00 89.62 105 LYS A C 1
ATOM 857 O O . LYS A 1 105 ? 10.490 9.673 -14.663 1.00 89.62 105 LYS A O 1
ATOM 862 N N . SER A 1 106 ? 9.648 7.643 -14.233 1.00 87.19 106 SER A N 1
ATOM 863 C CA . SER A 1 106 ? 8.779 8.047 -13.125 1.00 87.19 106 SER A CA 1
ATOM 864 C C . SER A 1 106 ? 9.089 7.303 -11.834 1.00 87.19 106 SER A C 1
ATOM 866 O O . SER A 1 106 ? 9.439 6.126 -11.828 1.00 87.19 106 SER A O 1
ATOM 868 N N . ILE A 1 107 ? 8.869 7.986 -10.711 1.00 87.00 107 ILE A N 1
ATOM 869 C CA . ILE A 1 107 ? 8.955 7.390 -9.375 1.00 87.00 107 ILE A CA 1
ATOM 870 C C . ILE A 1 107 ? 7.805 6.393 -9.197 1.00 87.00 107 ILE A C 1
ATOM 872 O O . ILE A 1 107 ? 6.646 6.730 -9.448 1.00 87.00 107 ILE A O 1
ATOM 876 N N . ILE A 1 108 ? 8.107 5.194 -8.687 1.00 88.00 108 ILE A N 1
ATOM 877 C CA . ILE A 1 108 ? 7.124 4.111 -8.512 1.00 88.00 108 ILE A CA 1
ATOM 878 C C . ILE A 1 108 ? 5.886 4.535 -7.713 1.00 88.00 108 ILE A C 1
ATOM 880 O O . ILE A 1 108 ? 4.782 4.113 -8.027 1.00 88.00 108 ILE A O 1
ATOM 884 N N . HIS A 1 109 ? 6.046 5.414 -6.722 1.00 82.44 109 HIS A N 1
ATOM 885 C CA . HIS A 1 109 ? 4.953 5.907 -5.881 1.00 82.44 109 HIS A CA 1
ATOM 886 C C . HIS A 1 109 ? 3.922 6.752 -6.643 1.00 82.44 109 HIS A C 1
ATOM 888 O O . HIS A 1 109 ? 2.817 6.933 -6.149 1.00 82.44 109 HIS A O 1
ATOM 894 N N . LYS A 1 110 ? 4.253 7.251 -7.842 1.00 87.31 110 LYS A N 1
ATOM 895 C CA . LYS A 1 110 ? 3.282 7.908 -8.731 1.00 87.31 110 LYS A CA 1
ATOM 896 C C . LYS A 1 110 ? 2.516 6.906 -9.596 1.00 87.31 110 LYS A C 1
ATOM 898 O O . LYS A 1 110 ? 1.380 7.173 -9.959 1.00 87.31 110 LYS A O 1
ATOM 903 N N . LEU A 1 111 ? 3.142 5.774 -9.921 1.00 90.94 111 LEU A N 1
ATOM 904 C CA . LEU A 1 111 ? 2.566 4.728 -10.771 1.00 90.94 111 LEU A CA 1
ATOM 905 C C . LEU A 1 111 ? 1.710 3.741 -9.969 1.00 90.94 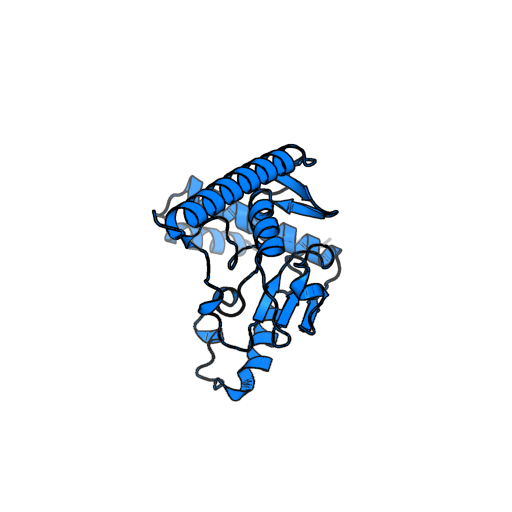111 LEU A C 1
ATOM 907 O O . LEU A 1 111 ? 0.656 3.321 -10.429 1.00 90.94 111 LEU A O 1
ATOM 911 N N . VAL A 1 112 ? 2.162 3.391 -8.764 1.00 94.19 112 VAL A N 1
ATOM 912 C CA . VAL A 1 112 ? 1.457 2.528 -7.810 1.00 94.19 112 VAL A CA 1
ATOM 913 C C . VAL A 1 112 ? 1.347 3.282 -6.485 1.00 94.19 112 VAL A C 1
ATOM 915 O O . VAL A 1 112 ? 2.158 3.059 -5.576 1.00 94.19 112 VAL A O 1
ATOM 918 N N . PRO A 1 113 ? 0.399 4.221 -6.365 1.00 94.00 113 PRO A N 1
ATOM 919 C CA . PRO A 1 113 ? 0.300 5.101 -5.207 1.00 94.00 113 PRO A CA 1
ATOM 920 C C . PRO A 1 113 ? -0.044 4.351 -3.919 1.00 94.00 113 PRO A C 1
ATOM 922 O O . PRO A 1 113 ? -0.690 3.300 -3.932 1.00 94.00 113 PRO A O 1
ATOM 925 N N . SER A 1 114 ? 0.461 4.847 -2.785 1.00 93.19 114 SER A N 1
ATOM 926 C CA . SER A 1 114 ? 0.108 4.318 -1.465 1.00 93.19 114 SER A CA 1
ATOM 927 C C . SER A 1 114 ? -1.253 4.836 -1.040 1.00 93.19 114 SER A C 1
ATOM 929 O O . SER A 1 114 ? -1.498 6.039 -1.101 1.00 93.19 114 SER A O 1
ATOM 931 N N . ILE A 1 115 ? -2.108 3.946 -0.553 1.00 93.75 115 ILE A N 1
ATOM 932 C CA . ILE A 1 115 ? -3.444 4.301 -0.077 1.00 93.75 115 ILE A CA 1
ATOM 933 C C . ILE A 1 115 ? -3.347 5.351 1.039 1.00 93.75 115 ILE A C 1
ATOM 935 O O . ILE A 1 115 ? -3.851 6.464 0.898 1.00 93.75 115 ILE A O 1
ATOM 939 N N . GLU A 1 116 ? -2.600 5.036 2.094 1.00 89.81 116 GLU A N 1
ATOM 940 C CA . GLU A 1 116 ? -2.498 5.854 3.304 1.00 89.81 116 GLU A CA 1
ATOM 941 C C . GLU A 1 116 ? -1.614 7.104 3.161 1.00 89.81 116 GLU A C 1
ATOM 943 O O . GLU A 1 116 ? -1.682 7.998 3.997 1.00 89.81 116 GLU A O 1
ATOM 948 N N . ARG A 1 117 ? -0.771 7.183 2.119 1.00 87.38 117 ARG A N 1
ATOM 949 C CA . ARG A 1 117 ? 0.192 8.292 1.941 1.00 87.38 117 ARG A CA 1
ATOM 950 C C . ARG A 1 117 ? 0.007 9.132 0.688 1.00 87.38 117 ARG A C 1
ATOM 952 O O . ARG A 1 117 ? 0.522 10.239 0.651 1.00 87.38 117 ARG A O 1
ATOM 959 N N . ASN A 1 118 ? -0.650 8.612 -0.344 1.00 88.69 118 ASN A N 1
ATOM 960 C CA . ASN A 1 118 ? -0.813 9.311 -1.618 1.00 88.69 118 ASN A CA 1
ATOM 961 C C . ASN A 1 118 ? -2.286 9.497 -1.980 1.00 88.69 118 ASN A C 1
ATOM 963 O O . ASN A 1 118 ? -2.644 10.563 -2.457 1.00 88.69 118 ASN A O 1
ATOM 967 N N . LEU A 1 119 ? -3.149 8.499 -1.767 1.00 86.94 119 LEU A N 1
ATOM 968 C CA . LEU A 1 119 ? -4.577 8.643 -2.086 1.00 86.94 119 LEU A CA 1
ATOM 969 C C . LEU A 1 119 ? -5.335 9.424 -1.025 1.00 86.94 119 LEU A C 1
ATOM 971 O O . LEU A 1 119 ? -6.207 10.209 -1.367 1.00 86.94 119 LEU A O 1
ATOM 975 N N . TYR A 1 120 ? -5.022 9.196 0.246 1.00 85.56 120 TYR A N 1
ATOM 976 C CA . TYR A 1 120 ? -5.680 9.844 1.380 1.00 85.56 120 TYR A CA 1
ATOM 977 C C . TYR A 1 120 ? -4.687 10.675 2.191 1.00 85.56 120 TYR A C 1
ATOM 979 O O . TYR A 1 120 ? -4.830 10.797 3.400 1.00 85.56 120 TYR A O 1
ATOM 987 N N . ALA A 1 121 ? -3.655 11.213 1.527 1.00 80.88 121 ALA A N 1
ATOM 988 C CA . ALA A 1 121 ? -2.635 12.044 2.158 1.00 80.88 121 ALA A CA 1
ATOM 989 C C . ALA A 1 121 ? -3.271 13.143 3.026 1.00 80.88 121 ALA A C 1
ATOM 991 O O . ALA A 1 121 ? -4.277 13.737 2.643 1.00 80.88 121 ALA A O 1
ATOM 992 N N . ALA A 1 122 ? -2.671 13.410 4.189 1.00 71.00 122 ALA A N 1
ATOM 993 C CA . ALA A 1 122 ? -3.180 14.424 5.111 1.00 71.00 122 ALA A CA 1
ATOM 994 C C . ALA A 1 122 ? -3.157 15.841 4.501 1.00 71.00 122 ALA A C 1
ATOM 996 O O . ALA A 1 122 ? -4.010 16.658 4.837 1.00 71.00 122 ALA A O 1
ATOM 997 N N . ASP A 1 123 ? -2.214 16.120 3.593 1.00 73.25 123 ASP A N 1
ATOM 998 C CA . ASP A 1 123 ? -2.195 17.344 2.789 1.00 73.25 123 ASP A CA 1
ATOM 999 C C . ASP A 1 123 ? -2.817 17.081 1.408 1.00 73.25 123 ASP A C 1
ATOM 1001 O O . ASP A 1 123 ? -2.359 16.218 0.653 1.00 73.25 123 ASP A O 1
ATOM 1005 N N . MET A 1 124 ? -3.845 17.861 1.057 1.00 68.25 124 MET A N 1
ATOM 1006 C CA . MET A 1 124 ? -4.522 17.775 -0.241 1.00 68.25 124 MET A CA 1
ATOM 1007 C C . MET A 1 124 ? -3.581 18.047 -1.422 1.00 68.25 124 MET A C 1
ATOM 1009 O O . MET A 1 124 ? -3.828 17.548 -2.519 1.00 68.25 124 MET A O 1
ATOM 1013 N N . LYS A 1 125 ? -2.500 18.818 -1.231 1.00 73.19 125 LYS A N 1
ATOM 1014 C CA . LYS A 1 125 ? -1.537 19.123 -2.306 1.00 73.19 125 LYS A CA 1
ATOM 1015 C C . LYS A 1 125 ? -0.781 17.888 -2.789 1.00 73.19 125 LYS A C 1
ATOM 1017 O O . LYS A 1 125 ? -0.454 17.800 -3.972 1.00 73.19 125 LYS A O 1
ATOM 1022 N N . ASP A 1 126 ? -0.555 16.936 -1.892 1.00 70.38 126 ASP A N 1
ATOM 1023 C CA . ASP A 1 126 ? 0.162 15.692 -2.173 1.00 70.38 126 ASP A CA 1
ATOM 1024 C C . ASP A 1 126 ? -0.783 14.543 -2.560 1.00 70.38 126 ASP A C 1
ATOM 1026 O O . ASP A 1 126 ? -0.338 13.430 -2.869 1.00 70.38 126 ASP A O 1
ATOM 1030 N N . GLN A 1 127 ? -2.095 14.807 -2.561 1.00 82.94 127 GLN A N 1
ATOM 1031 C CA . GLN A 1 127 ? -3.114 13.817 -2.858 1.00 82.94 127 GLN A CA 1
ATOM 1032 C C . GLN A 1 127 ? -3.170 13.510 -4.359 1.00 82.94 127 GLN A C 1
ATOM 1034 O O . GLN A 1 127 ? -3.288 14.397 -5.206 1.00 82.94 127 GLN A O 1
ATOM 1039 N N . ILE A 1 128 ? -3.140 12.224 -4.705 1.00 85.12 128 ILE A N 1
ATOM 1040 C CA . ILE A 1 128 ? -3.357 11.741 -6.070 1.00 85.12 128 ILE A CA 1
ATOM 1041 C C . ILE A 1 128 ? -4.837 11.364 -6.206 1.00 85.12 128 ILE A C 1
ATOM 1043 O O . ILE A 1 128 ? -5.264 10.379 -5.598 1.00 85.12 128 ILE A O 1
ATOM 1047 N N . PRO A 1 129 ? -5.632 12.097 -7.014 1.00 86.94 129 PRO A N 1
ATOM 1048 C CA . PRO A 1 129 ? -7.031 11.760 -7.232 1.00 86.94 129 PRO A CA 1
ATOM 1049 C C . PRO A 1 129 ? -7.162 10.372 -7.853 1.00 86.94 129 PRO A C 1
ATOM 1051 O O . PRO A 1 129 ? -6.511 10.071 -8.856 1.00 86.94 129 PRO A O 1
ATOM 1054 N N . ILE A 1 130 ? -8.064 9.555 -7.307 1.00 86.62 130 ILE A N 1
ATOM 1055 C CA . ILE A 1 130 ? -8.306 8.193 -7.799 1.00 86.62 130 ILE A CA 1
ATOM 1056 C C . ILE A 1 130 ? -8.737 8.164 -9.274 1.00 86.62 130 ILE A C 1
ATOM 1058 O O . ILE A 1 130 ? -8.466 7.197 -9.977 1.00 86.62 130 ILE A O 1
ATOM 1062 N N . SER A 1 131 ? -9.347 9.250 -9.763 1.00 85.75 131 SER A N 1
ATOM 1063 C CA . SER 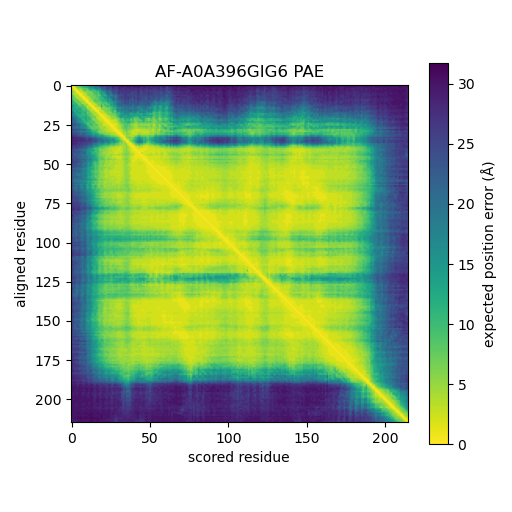A 1 131 ? -9.759 9.434 -11.159 1.00 85.75 131 SER A CA 1
ATOM 1064 C C . SER A 1 131 ? -8.597 9.564 -12.147 1.00 85.75 131 SER A C 1
ATOM 1066 O O . SER A 1 131 ? -8.801 9.369 -13.341 1.00 85.75 131 SER A O 1
ATOM 1068 N N . LYS A 1 132 ? -7.383 9.888 -11.680 1.00 87.50 132 LYS A N 1
ATOM 1069 C CA . LYS A 1 132 ? -6.182 9.979 -12.529 1.00 87.50 132 LYS A CA 1
ATOM 1070 C C . LYS A 1 132 ? -5.455 8.641 -12.689 1.00 87.50 132 LYS A C 1
ATOM 1072 O O . LYS A 1 132 ? -4.476 8.574 -13.428 1.00 87.50 132 LYS A O 1
ATOM 1077 N N . ILE A 1 133 ? -5.887 7.600 -11.980 1.00 89.19 133 ILE A N 1
ATOM 1078 C CA . ILE A 1 133 ? -5.240 6.288 -12.003 1.00 89.19 133 ILE A CA 1
ATOM 1079 C C . ILE A 1 133 ? -5.806 5.482 -13.172 1.00 89.19 133 ILE A C 1
ATOM 1081 O O . ILE A 1 133 ? -7.019 5.350 -13.317 1.00 89.19 133 ILE A O 1
ATOM 1085 N N . ILE A 1 134 ? -4.908 4.963 -14.008 1.00 88.31 134 ILE A N 1
ATOM 1086 C CA . ILE A 1 134 ? -5.251 4.195 -15.207 1.00 88.31 134 ILE A CA 1
ATOM 1087 C C . ILE A 1 134 ? -5.699 2.786 -14.797 1.00 88.31 134 ILE A C 1
ATOM 1089 O O . ILE A 1 134 ? -5.151 2.201 -13.863 1.00 88.31 134 ILE A O 1
ATOM 1093 N N . GLU A 1 135 ? -6.701 2.251 -15.494 1.00 90.62 135 GLU A N 1
ATOM 1094 C CA . GLU A 1 135 ? -7.193 0.891 -15.276 1.00 90.62 135 GLU A CA 1
ATOM 1095 C C . GLU A 1 135 ? -6.277 -0.168 -15.933 1.00 90.62 135 GLU A C 1
ATOM 1097 O O . GLU A 1 135 ? -5.780 0.052 -17.043 1.00 90.62 135 GLU A O 1
ATOM 1102 N N . PRO A 1 136 ? -6.105 -1.349 -15.310 1.00 91.56 136 PRO A N 1
ATOM 1103 C CA . PRO A 1 136 ? -6.618 -1.719 -13.988 1.00 91.56 136 PRO A CA 1
ATOM 1104 C C . PRO A 1 136 ? -5.849 -1.010 -12.861 1.00 91.56 136 PRO A C 1
ATOM 1106 O O . PRO A 1 136 ? -4.620 -0.916 -12.897 1.00 91.56 136 PRO A O 1
ATOM 1109 N N . ARG A 1 137 ? -6.573 -0.504 -11.852 1.00 95.00 137 ARG A N 1
ATOM 1110 C CA . ARG A 1 137 ? -5.969 0.301 -10.777 1.00 95.00 137 ARG A CA 1
ATOM 1111 C C . ARG A 1 137 ? -5.079 -0.560 -9.884 1.00 95.00 137 ARG A C 1
ATOM 1113 O O . ARG A 1 137 ? -5.506 -1.591 -9.362 1.00 95.00 137 ARG A O 1
ATOM 1120 N N . ILE A 1 138 ? -3.848 -0.100 -9.670 1.00 96.50 138 ILE A N 1
ATOM 1121 C CA . ILE A 1 138 ? -2.878 -0.754 -8.789 1.00 96.50 138 ILE A CA 1
ATOM 1122 C C . ILE A 1 138 ? -2.570 0.177 -7.623 1.00 96.50 138 ILE A C 1
ATOM 1124 O O . ILE A 1 138 ? -2.113 1.306 -7.813 1.00 96.50 138 ILE A O 1
ATOM 1128 N N . PHE A 1 139 ? -2.765 -0.317 -6.409 1.00 96.44 139 PHE A N 1
ATOM 1129 C CA . PHE A 1 139 ? -2.495 0.412 -5.176 1.00 96.44 139 PHE A CA 1
ATOM 1130 C C . PHE A 1 139 ? -1.426 -0.303 -4.368 1.00 96.44 139 PHE A C 1
ATOM 1132 O O . PHE A 1 139 ? -1.240 -1.507 -4.506 1.00 96.44 139 PHE A O 1
ATOM 1139 N N . GLY A 1 140 ? -0.728 0.419 -3.496 1.00 96.25 140 GLY A N 1
ATOM 1140 C CA . GLY A 1 140 ? 0.048 -0.222 -2.438 1.00 96.25 140 GLY A CA 1
ATOM 1141 C C . GLY A 1 140 ? -0.405 0.217 -1.058 1.00 96.25 140 GLY A C 1
ATOM 1142 O O . GLY A 1 140 ? -0.949 1.308 -0.897 1.00 96.25 140 GLY A O 1
ATOM 1143 N N . THR A 1 141 ? -0.172 -0.622 -0.057 1.00 96.19 141 THR A N 1
ATOM 1144 C CA . THR A 1 141 ? -0.531 -0.295 1.322 1.00 96.19 141 THR A CA 1
ATOM 1145 C C . THR A 1 141 ? 0.342 -1.010 2.344 1.00 96.19 141 THR A C 1
ATOM 1147 O O . THR A 1 141 ? 0.854 -2.109 2.102 1.00 96.19 141 THR A O 1
ATOM 1150 N N . HIS A 1 142 ? 0.501 -0.355 3.491 1.00 94.94 142 HIS A N 1
ATOM 1151 C CA . HIS A 1 142 ? 1.052 -0.935 4.714 1.00 94.94 142 HIS A CA 1
ATOM 1152 C C . HIS A 1 142 ? -0.009 -1.196 5.791 1.00 94.94 142 HIS A C 1
ATOM 1154 O O . HIS A 1 142 ? 0.333 -1.633 6.887 1.00 94.94 142 HIS A O 1
ATOM 1160 N N . ILE A 1 143 ? -1.283 -0.922 5.497 1.00 95.00 143 ILE A N 1
ATOM 1161 C CA . ILE A 1 143 ? -2.388 -1.143 6.428 1.00 95.00 143 ILE A CA 1
ATOM 1162 C C . ILE A 1 143 ? -2.617 -2.660 6.576 1.00 95.00 143 ILE A C 1
ATOM 1164 O O . ILE A 1 143 ? -2.683 -3.363 5.561 1.00 95.00 143 ILE A O 1
ATOM 1168 N N . PRO A 1 144 ? -2.751 -3.188 7.808 1.00 94.62 144 PRO A N 1
ATOM 1169 C CA . PRO A 1 144 ? -3.111 -4.585 8.029 1.00 94.62 144 PRO A CA 1
ATOM 1170 C C . PRO A 1 144 ? -4.455 -4.943 7.395 1.00 94.62 144 PRO A C 1
ATOM 1172 O O . PRO A 1 144 ? -5.361 -4.115 7.334 1.00 94.62 144 PRO A O 1
ATOM 1175 N N . PHE A 1 145 ? -4.615 -6.203 6.986 1.00 94.56 145 PHE A N 1
ATOM 1176 C CA . PHE A 1 145 ? -5.823 -6.673 6.301 1.00 94.56 145 PHE A CA 1
ATOM 1177 C C . PHE A 1 145 ? -7.121 -6.368 7.071 1.00 94.56 145 PHE A C 1
ATOM 1179 O O . PHE A 1 145 ? -8.082 -5.888 6.479 1.00 94.56 145 PHE A O 1
ATOM 1186 N N . SER A 1 146 ? -7.121 -6.553 8.397 1.00 93.94 146 SER A N 1
ATOM 1187 C CA .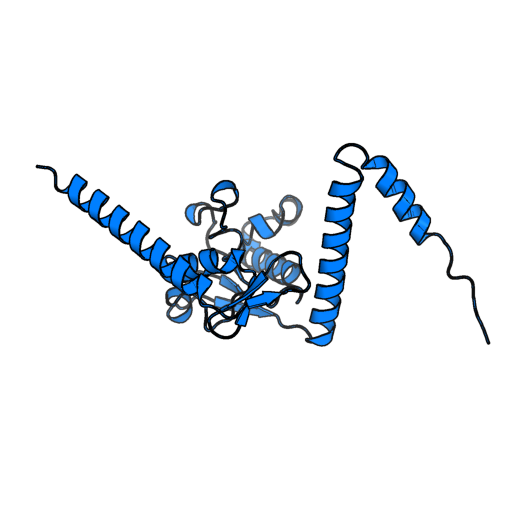 SER A 1 146 ? -8.265 -6.266 9.278 1.00 93.94 146 SER A CA 1
ATOM 1188 C C . SER A 1 146 ? -8.715 -4.801 9.265 1.00 93.94 146 SER A C 1
ATOM 1190 O O . SER A 1 146 ? -9.857 -4.508 9.604 1.00 93.94 146 SER A O 1
ATOM 1192 N N . SER A 1 147 ? -7.822 -3.893 8.875 1.00 94.50 147 SER A N 1
ATOM 1193 C CA . SER A 1 147 ? -8.034 -2.446 8.837 1.00 94.50 147 SER A CA 1
ATOM 1194 C C . SER A 1 147 ? -8.173 -1.908 7.410 1.00 94.50 147 SER A C 1
ATOM 1196 O O . SER A 1 147 ? -8.172 -0.694 7.204 1.00 94.50 147 SER A O 1
ATOM 1198 N N . LEU A 1 148 ? -8.290 -2.772 6.399 1.00 95.38 148 LEU A N 1
ATOM 1199 C CA . LEU A 1 148 ? -8.624 -2.331 5.045 1.00 95.38 148 LEU A CA 1
ATOM 1200 C C . LEU A 1 148 ? -10.099 -1.923 4.946 1.00 95.38 148 LEU A C 1
ATOM 1202 O O . LEU A 1 148 ? -10.930 -2.386 5.725 1.00 95.38 148 LEU A O 1
ATOM 1206 N N . ALA A 1 149 ? -10.432 -1.074 3.970 1.00 95.50 149 ALA A N 1
ATOM 1207 C CA . ALA A 1 149 ? -11.816 -0.695 3.697 1.00 95.50 149 ALA A CA 1
ATOM 1208 C C . ALA A 1 149 ? -12.689 -1.939 3.460 1.00 95.50 149 ALA A C 1
ATOM 1210 O O . ALA A 1 149 ? -12.269 -2.868 2.767 1.00 95.50 149 ALA A O 1
ATOM 1211 N N . LYS A 1 150 ? -13.917 -1.951 3.996 1.00 95.69 150 LYS A N 1
ATOM 1212 C CA . LYS A 1 150 ? -14.842 -3.090 3.838 1.00 95.69 150 LYS A CA 1
ATOM 1213 C C . LYS A 1 150 ? -15.090 -3.436 2.370 1.00 95.69 150 LYS A C 1
ATOM 1215 O O . LYS A 1 150 ? -15.101 -4.608 2.023 1.00 95.69 150 LYS A O 1
ATOM 1220 N N . SER A 1 151 ? -15.146 -2.426 1.499 1.00 96.56 151 SER A N 1
ATOM 1221 C CA . SER A 1 151 ? -15.280 -2.618 0.050 1.00 96.56 151 SER A CA 1
ATOM 1222 C C . SER A 1 151 ? -14.168 -3.493 -0.548 1.00 96.56 151 SER A C 1
ATOM 1224 O O . SER A 1 151 ? -14.431 -4.282 -1.449 1.00 96.56 151 SER A O 1
ATOM 1226 N N . ILE A 1 152 ? -12.933 -3.424 -0.035 1.00 96.31 152 ILE A N 1
ATOM 1227 C CA . ILE A 1 152 ? -11.830 -4.312 -0.450 1.00 96.31 152 ILE A CA 1
ATOM 1228 C C . ILE A 1 152 ? -12.055 -5.731 0.073 1.00 96.31 152 ILE A C 1
ATOM 1230 O O . ILE A 1 152 ? -11.833 -6.685 -0.660 1.00 96.31 152 ILE A O 1
ATOM 1234 N N . GLN A 1 153 ? -12.491 -5.867 1.327 1.00 94.56 153 GLN A N 1
ATOM 1235 C CA . GLN A 1 153 ? -12.704 -7.169 1.968 1.00 94.56 153 GLN A CA 1
ATOM 1236 C C . GLN A 1 153 ? -13.867 -7.954 1.332 1.00 94.56 153 GLN A C 1
ATOM 1238 O O . GLN A 1 153 ? -13.834 -9.180 1.309 1.00 94.56 153 GLN A O 1
ATOM 1243 N N . GLU A 1 154 ? -14.879 -7.249 0.822 1.00 95.56 154 GLU A N 1
ATOM 1244 C CA . GLU A 1 154 ? -16.107 -7.821 0.252 1.00 95.56 154 GLU A CA 1
ATOM 1245 C C . GLU A 1 154 ? -16.068 -7.966 -1.283 1.00 95.56 154 GLU A C 1
ATOM 1247 O O . GLU A 1 154 ? -16.916 -8.650 -1.853 1.00 95.56 154 GLU A O 1
ATOM 1252 N N . SER A 1 155 ? -15.105 -7.336 -1.964 1.00 95.44 155 SER A N 1
ATOM 1253 C CA . SER A 1 155 ? -14.956 -7.403 -3.428 1.00 95.44 155 SER A CA 1
ATOM 1254 C C . SER A 1 155 ? -14.032 -8.535 -3.878 1.00 95.44 155 SER A C 1
ATOM 1256 O O . SER A 1 155 ? -13.271 -9.102 -3.096 1.00 95.44 155 SER A O 1
ATOM 1258 N N . ASN A 1 156 ? -14.030 -8.822 -5.183 1.00 95.25 156 ASN A N 1
ATOM 1259 C CA . ASN A 1 156 ? -13.115 -9.791 -5.797 1.00 95.25 156 ASN A CA 1
ATOM 1260 C C . ASN A 1 156 ? -11.755 -9.175 -6.173 1.00 95.25 156 ASN A C 1
ATOM 1262 O O . ASN A 1 156 ? -11.047 -9.704 -7.038 1.00 95.25 156 ASN A O 1
ATOM 1266 N N . CYS A 1 157 ? -11.392 -8.042 -5.564 1.00 95.56 157 CYS A N 1
ATOM 1267 C CA . CYS A 1 157 ? -10.111 -7.401 -5.819 1.00 95.56 157 CYS A CA 1
ATOM 1268 C C . CYS A 1 157 ? -8.945 -8.317 -5.414 1.00 95.56 157 CYS A C 1
ATOM 1270 O O . CYS A 1 157 ? -9.028 -9.143 -4.500 1.00 95.56 157 CYS A O 1
ATOM 1272 N N . LYS A 1 158 ? -7.821 -8.192 -6.118 1.00 97.19 158 LYS A N 1
ATOM 1273 C CA . LYS A 1 158 ? -6.666 -9.070 -5.905 1.00 97.19 158 LYS A CA 1
ATOM 1274 C C . LYS A 1 158 ? -5.716 -8.431 -4.914 1.00 97.19 158 LYS A C 1
ATOM 1276 O O . LYS A 1 158 ? -5.201 -7.346 -5.169 1.00 97.19 158 LYS A O 1
ATOM 1281 N N . ILE A 1 159 ? -5.408 -9.133 -3.830 1.00 97.44 159 ILE A N 1
ATOM 1282 C CA . ILE A 1 159 ? -4.416 -8.684 -2.854 1.00 97.44 159 ILE A CA 1
ATOM 1283 C C . ILE A 1 159 ? -3.141 -9.505 -3.030 1.00 97.44 159 ILE A C 1
ATOM 1285 O O . ILE A 1 159 ? -3.153 -10.729 -2.913 1.00 97.44 159 ILE A O 1
ATOM 1289 N N . VAL A 1 160 ? -2.031 -8.827 -3.309 1.00 97.38 160 VAL A N 1
ATOM 1290 C CA . VAL A 1 160 ? -0.699 -9.430 -3.403 1.00 97.38 160 VAL A CA 1
ATOM 1291 C C . VAL A 1 160 ? 0.108 -8.967 -2.203 1.00 97.38 160 VAL A C 1
ATOM 1293 O O . VAL A 1 160 ? 0.381 -7.776 -2.067 1.00 97.38 160 VAL A O 1
ATOM 1296 N N . TYR A 1 161 ? 0.489 -9.900 -1.334 1.00 96.88 161 TYR A N 1
ATOM 1297 C CA . TYR A 1 161 ? 1.244 -9.600 -0.121 1.00 96.88 161 TYR A CA 1
ATOM 1298 C C . TYR A 1 161 ? 2.684 -10.110 -0.201 1.00 96.88 161 TYR A C 1
ATOM 1300 O O . TYR A 1 161 ? 2.915 -11.240 -0.629 1.00 96.88 161 TYR A O 1
ATOM 1308 N N . ILE A 1 162 ? 3.647 -9.301 0.253 1.00 95.38 162 ILE A N 1
ATOM 1309 C CA . ILE A 1 162 ? 5.038 -9.734 0.463 1.00 95.38 162 ILE A CA 1
ATOM 1310 C C . ILE A 1 162 ? 5.463 -9.557 1.916 1.00 95.38 162 ILE A C 1
ATOM 1312 O O . ILE A 1 162 ? 5.421 -8.461 2.489 1.00 95.38 162 ILE A O 1
ATOM 1316 N N . SER A 1 163 ? 5.942 -10.657 2.484 1.00 93.56 163 SER A N 1
ATOM 1317 C CA . SER A 1 163 ? 6.646 -10.695 3.755 1.00 93.56 163 SER A CA 1
ATOM 1318 C C . SER A 1 163 ? 8.139 -10.913 3.539 1.00 93.56 163 SER A C 1
ATOM 1320 O O . SER A 1 163 ? 8.591 -11.462 2.536 1.00 93.56 163 SER A O 1
ATOM 1322 N N . ARG A 1 164 ? 8.909 -10.477 4.528 1.00 92.94 164 ARG A N 1
ATOM 1323 C CA . ARG A 1 164 ? 10.332 -10.763 4.675 1.00 92.94 164 ARG A CA 1
ATOM 1324 C C . ARG A 1 164 ? 10.553 -11.249 6.106 1.00 92.94 164 ARG A C 1
ATOM 1326 O O . ARG A 1 164 ? 9.711 -10.992 6.968 1.00 92.94 164 ARG A O 1
ATOM 1333 N N . ASN A 1 165 ? 11.662 -11.945 6.360 1.00 95.31 165 ASN A N 1
ATOM 1334 C CA . ASN A 1 165 ? 12.076 -12.283 7.720 1.00 95.31 165 ASN A CA 1
ATOM 1335 C C . ASN A 1 165 ? 11.970 -11.025 8.620 1.00 95.31 165 ASN A C 1
ATOM 1337 O O . ASN A 1 165 ? 12.454 -9.957 8.220 1.00 95.31 165 ASN A O 1
ATOM 1341 N N . PRO A 1 166 ? 11.304 -11.103 9.788 1.00 91.69 166 PRO A N 1
ATOM 1342 C CA . PRO A 1 166 ? 11.087 -9.938 10.641 1.00 91.69 166 PRO A CA 1
ATOM 1343 C C . PRO A 1 166 ? 12.395 -9.306 11.136 1.00 91.69 166 PRO A C 1
ATOM 1345 O O . PRO A 1 166 ? 12.463 -8.082 11.218 1.00 91.69 166 PRO A O 1
ATOM 1348 N N . PHE A 1 167 ? 13.446 -10.097 11.379 1.00 93.00 167 PHE A N 1
ATOM 1349 C CA . PHE A 1 167 ? 14.751 -9.579 11.803 1.00 93.00 167 PHE A CA 1
ATOM 1350 C C . PHE A 1 167 ? 15.407 -8.741 10.701 1.00 93.00 167 PHE A C 1
ATOM 1352 O O . PHE A 1 167 ? 15.830 -7.612 10.941 1.00 93.00 167 PHE A O 1
ATOM 1359 N N . ASP A 1 168 ? 15.393 -9.232 9.463 1.00 93.12 168 ASP A N 1
ATOM 1360 C CA . ASP A 1 168 ? 15.896 -8.472 8.316 1.00 93.12 168 ASP A CA 1
ATOM 1361 C C . ASP A 1 168 ? 15.075 -7.206 8.050 1.00 93.12 168 ASP A C 1
ATOM 1363 O O . ASP A 1 168 ? 15.608 -6.168 7.649 1.00 93.12 168 ASP A O 1
ATOM 1367 N N . THR A 1 169 ? 13.754 -7.308 8.220 1.00 91.94 169 THR A N 1
ATOM 1368 C CA . THR A 1 169 ? 12.834 -6.183 8.026 1.00 91.94 169 THR A CA 1
ATOM 1369 C C . THR A 1 169 ? 13.126 -5.092 9.046 1.00 91.94 169 THR A C 1
ATOM 1371 O O . THR A 1 169 ? 13.209 -3.924 8.669 1.00 91.94 169 THR A O 1
ATOM 1374 N N . PHE A 1 170 ? 13.359 -5.475 10.304 1.00 89.62 170 PHE A N 1
ATOM 1375 C CA . PHE A 1 170 ? 13.753 -4.564 11.370 1.00 89.62 170 PHE A CA 1
ATOM 1376 C C . PHE A 1 170 ? 15.077 -3.863 11.053 1.00 89.62 170 PHE A C 1
ATOM 1378 O O . PHE A 1 170 ? 15.103 -2.638 11.021 1.00 89.62 170 PHE A O 1
ATOM 1385 N N . VAL A 1 171 ? 16.139 -4.603 10.713 1.00 90.75 171 VAL A N 1
ATOM 1386 C CA . VAL A 1 171 ? 17.447 -4.008 10.364 1.00 90.75 171 VAL A CA 1
ATOM 1387 C C . VAL A 1 171 ? 17.323 -3.052 9.173 1.00 90.75 171 VAL A C 1
ATOM 1389 O O . VAL A 1 171 ? 17.897 -1.962 9.171 1.00 90.75 171 VAL A O 1
ATOM 1392 N N . SER A 1 172 ? 16.535 -3.419 8.158 1.00 89.25 172 SER A N 1
ATOM 1393 C CA . SER A 1 172 ? 16.292 -2.553 7.000 1.00 89.25 172 SER A CA 1
ATOM 1394 C C . SER A 1 172 ? 15.505 -1.288 7.355 1.00 89.25 172 SER A C 1
ATOM 1396 O O . SER A 1 172 ? 15.740 -0.233 6.758 1.00 89.25 172 SER A O 1
ATOM 1398 N N . PHE A 1 173 ? 14.562 -1.387 8.291 1.00 88.81 173 PHE A N 1
ATOM 1399 C CA . PHE A 1 173 ? 13.805 -0.252 8.802 1.00 88.81 173 PHE A CA 1
ATOM 1400 C C . PHE A 1 173 ? 14.675 0.675 9.637 1.00 88.81 173 PHE A C 1
ATOM 1402 O O . PHE A 1 173 ? 14.700 1.869 9.356 1.00 88.81 173 PHE A O 1
ATOM 1409 N N . ASP A 1 174 ? 15.447 0.125 10.565 1.00 86.56 174 ASP A N 1
ATOM 1410 C CA . ASP A 1 174 ? 16.378 0.868 11.408 1.00 86.56 174 ASP A CA 1
ATOM 1411 C C . ASP A 1 174 ? 17.420 1.633 10.577 1.00 86.56 174 ASP A C 1
ATOM 1413 O O . ASP A 1 174 ? 17.565 2.850 10.708 1.00 86.56 174 ASP A O 1
ATOM 1417 N N . THR A 1 175 ? 18.042 0.959 9.604 1.00 87.56 175 THR A N 1
ATOM 1418 C CA . THR A 1 175 ? 18.992 1.592 8.673 1.00 87.56 175 THR A CA 1
ATOM 1419 C C . THR A 1 175 ? 18.325 2.724 7.887 1.00 87.56 175 THR A C 1
ATOM 1421 O O . THR A 1 175 ? 18.887 3.804 7.722 1.00 87.56 175 THR A O 1
ATOM 1424 N N . PHE A 1 176 ? 17.099 2.501 7.401 1.00 86.31 176 PHE A N 1
ATOM 1425 C CA . PHE A 1 176 ? 16.365 3.508 6.638 1.00 86.31 176 PHE A CA 1
ATOM 1426 C C . PHE A 1 176 ? 16.002 4.736 7.478 1.00 86.31 176 PHE A C 1
ATOM 1428 O O . PHE A 1 176 ? 16.147 5.860 6.997 1.00 86.31 176 PHE A O 1
ATOM 1435 N N . VAL A 1 177 ? 15.539 4.529 8.712 1.00 83.50 177 VAL A N 1
ATOM 1436 C CA . VAL A 1 177 ? 15.214 5.611 9.648 1.00 83.50 177 VAL A CA 1
ATOM 1437 C C . VAL A 1 177 ? 16.473 6.389 10.013 1.00 83.50 177 VAL A C 1
ATOM 1439 O O . VAL A 1 177 ? 16.458 7.614 9.941 1.00 83.50 177 VAL A O 1
ATOM 1442 N N . SER A 1 178 ? 17.575 5.698 10.301 1.00 84.31 178 SER A N 1
ATOM 1443 C CA . SER A 1 178 ? 18.865 6.325 10.598 1.00 84.31 178 SER A CA 1
ATOM 1444 C C . SER A 1 178 ? 19.342 7.219 9.452 1.00 84.31 178 SER A C 1
ATOM 1446 O O . SER A 1 178 ? 19.687 8.379 9.675 1.00 84.31 178 SER A O 1
ATOM 1448 N N . CYS A 1 179 ? 19.280 6.740 8.204 1.00 84.12 179 CYS A N 1
ATOM 1449 C CA . CYS A 1 179 ? 19.600 7.566 7.037 1.00 84.12 179 CYS A CA 1
ATOM 1450 C C . CYS A 1 179 ? 18.660 8.771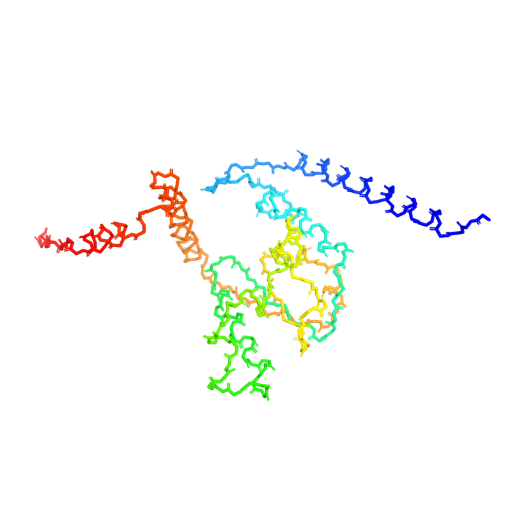 6.889 1.00 84.12 179 CYS A C 1
ATOM 1452 O O . CYS A 1 179 ? 19.117 9.861 6.557 1.00 84.12 179 CYS A O 1
ATOM 1454 N N . LEU A 1 180 ? 17.357 8.594 7.127 1.00 79.81 180 LEU A N 1
ATOM 1455 C CA . LEU A 1 180 ? 16.382 9.680 7.022 1.00 79.81 180 LEU A CA 1
ATOM 1456 C C . LEU A 1 180 ? 16.646 10.776 8.058 1.00 79.81 180 LEU A C 1
ATOM 1458 O O . LEU A 1 180 ? 16.622 11.955 7.716 1.00 79.81 180 LEU A O 1
ATOM 1462 N N . ILE A 1 181 ? 16.931 10.384 9.300 1.00 79.56 181 ILE A N 1
ATOM 1463 C CA . ILE A 1 181 ? 17.303 11.302 10.376 1.00 79.56 181 ILE A CA 1
ATOM 1464 C C . ILE A 1 181 ? 18.563 12.065 9.960 1.00 79.56 181 ILE A C 1
ATOM 1466 O O . ILE A 1 181 ? 18.528 13.288 9.916 1.00 79.56 181 ILE A O 1
ATOM 1470 N N . LEU A 1 182 ? 19.633 11.381 9.545 1.00 77.00 182 LEU A N 1
ATOM 1471 C CA . LEU A 1 182 ? 20.869 12.044 9.103 1.00 77.00 182 LEU A CA 1
ATOM 1472 C C . LEU A 1 182 ? 20.637 13.077 7.994 1.00 77.00 182 LEU A C 1
ATOM 1474 O O . LEU A 1 182 ? 21.232 14.150 8.034 1.00 77.00 182 LEU A O 1
ATOM 1478 N N . ILE A 1 183 ? 19.758 12.782 7.033 1.00 75.06 183 ILE A N 1
ATOM 1479 C CA . ILE A 1 183 ? 19.393 13.729 5.974 1.00 75.06 183 ILE A CA 1
ATOM 1480 C C . ILE A 1 183 ? 18.707 14.966 6.565 1.00 75.06 183 ILE A C 1
ATOM 1482 O O . ILE A 1 183 ? 19.123 16.077 6.255 1.00 75.06 183 ILE A O 1
ATOM 1486 N N . VAL A 1 184 ? 17.699 14.792 7.427 1.00 71.69 184 VAL A N 1
ATOM 1487 C CA . VAL A 1 184 ? 16.975 15.910 8.066 1.00 71.69 184 VAL A CA 1
ATOM 1488 C C . VAL A 1 184 ? 17.928 16.780 8.884 1.00 71.69 184 VAL A C 1
ATOM 1490 O O . VAL A 1 184 ? 17.975 17.987 8.677 1.00 71.69 184 VAL A O 1
ATOM 1493 N N . TRP A 1 185 ? 18.773 16.164 9.714 1.00 71.06 185 TRP A N 1
ATOM 1494 C CA . TRP A 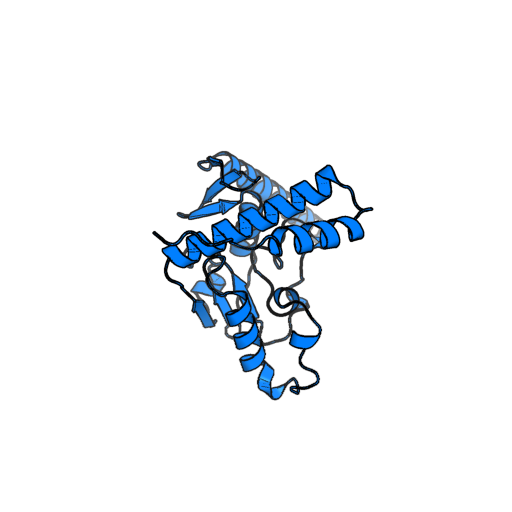1 185 ? 19.799 16.881 10.471 1.00 71.06 185 TRP A CA 1
ATOM 1495 C C . TRP A 1 185 ? 20.775 17.625 9.558 1.00 71.06 185 TRP A C 1
ATOM 1497 O O . TRP A 1 185 ? 21.190 18.732 9.878 1.00 71.06 185 TRP A O 1
ATOM 1507 N N . CYS A 1 186 ? 21.137 17.056 8.408 1.00 67.75 186 CYS A N 1
ATOM 1508 C CA . CYS A 1 186 ? 22.018 17.732 7.465 1.00 67.75 186 CYS A CA 1
ATOM 1509 C C . CYS A 1 186 ? 21.342 18.959 6.832 1.00 67.75 186 CYS A C 1
ATOM 1511 O O . CYS A 1 186 ? 21.968 20.012 6.736 1.00 67.75 186 CYS A O 1
ATOM 1513 N N . PHE A 1 187 ? 20.056 18.864 6.480 1.00 67.00 187 PHE A N 1
ATOM 1514 C CA . PHE A 1 187 ? 19.278 20.011 6.001 1.00 67.00 187 PHE A CA 1
ATOM 1515 C C . PHE A 1 187 ? 19.120 21.102 7.069 1.00 67.00 187 PHE A C 1
ATOM 1517 O O . PHE A 1 187 ? 19.268 22.281 6.745 1.00 67.00 187 PHE A O 1
ATOM 1524 N N . ASP A 1 188 ? 18.871 20.721 8.324 1.00 68.62 188 ASP A N 1
ATOM 1525 C CA . ASP A 1 188 ? 18.684 21.660 9.435 1.00 68.62 188 ASP A CA 1
ATOM 1526 C C . ASP A 1 188 ? 19.996 22.340 9.862 1.00 68.62 188 ASP A C 1
ATOM 1528 O O . ASP A 1 188 ? 19.994 23.516 10.225 1.00 68.62 188 ASP A O 1
ATOM 1532 N N . VAL A 1 189 ? 21.126 21.625 9.804 1.00 66.19 189 VAL A N 1
ATOM 1533 C CA . VAL A 1 189 ? 22.440 22.141 10.227 1.00 66.19 189 VAL A CA 1
ATOM 1534 C C . VAL A 1 189 ? 23.141 22.936 9.121 1.00 66.19 189 VAL A C 1
ATOM 1536 O O . VAL A 1 189 ? 23.775 23.945 9.422 1.00 66.19 189 VAL A O 1
ATOM 1539 N N . PHE A 1 190 ? 23.046 22.514 7.856 1.00 62.16 190 PHE A N 1
ATOM 1540 C CA . PHE A 1 190 ? 23.822 23.115 6.759 1.00 62.16 190 PHE A CA 1
ATOM 1541 C C . PHE A 1 190 ? 23.011 24.022 5.827 1.00 62.16 190 PHE A C 1
ATOM 1543 O O . PHE A 1 190 ? 23.596 24.773 5.047 1.00 62.16 190 PHE A O 1
ATOM 1550 N N . GLY A 1 191 ? 21.678 24.019 5.921 1.00 54.09 191 GLY A N 1
ATOM 1551 C CA . GLY A 1 191 ? 20.826 24.808 5.035 1.00 54.09 191 GLY A CA 1
ATOM 1552 C C . GLY A 1 191 ? 20.950 24.412 3.554 1.00 54.09 191 GLY A C 1
ATOM 1553 O O . GLY A 1 191 ? 21.804 23.636 3.131 1.00 54.09 191 GLY A O 1
ATOM 1554 N N . TRP A 1 192 ? 20.066 24.958 2.719 1.00 55.38 192 TRP A N 1
ATOM 1555 C CA . TRP A 1 192 ? 19.899 24.583 1.303 1.00 55.38 192 TRP A CA 1
ATOM 1556 C C . TRP A 1 192 ? 21.065 24.947 0.361 1.00 55.38 192 TRP A C 1
ATOM 1558 O O . TRP A 1 192 ? 20.933 24.791 -0.853 1.00 55.38 192 TRP A O 1
ATOM 1568 N N . LEU A 1 193 ? 22.189 25.445 0.879 1.00 50.12 193 LEU A N 1
ATOM 1569 C CA . LEU A 1 193 ? 23.262 26.017 0.063 1.00 50.12 193 LEU A CA 1
ATOM 1570 C C . LEU A 1 193 ? 24.535 25.170 -0.051 1.00 50.12 193 LEU A C 1
ATOM 1572 O O . LEU A 1 193 ? 25.370 25.524 -0.873 1.00 50.12 193 LEU A O 1
ATOM 1576 N N . ASP A 1 194 ? 24.667 24.031 0.641 1.00 55.25 194 ASP A N 1
ATOM 1577 C CA . ASP A 1 194 ? 25.936 23.274 0.633 1.00 55.25 194 ASP A CA 1
ATOM 1578 C C . ASP A 1 194 ? 25.824 21.782 0.268 1.00 55.25 194 ASP A C 1
ATOM 1580 O O . ASP A 1 194 ? 26.447 20.893 0.852 1.00 55.25 194 ASP A O 1
ATOM 1584 N N . LEU A 1 195 ? 25.079 21.483 -0.801 1.00 54.78 195 LEU A N 1
ATOM 1585 C CA . LEU A 1 195 ? 25.049 20.134 -1.391 1.00 54.78 195 LEU A CA 1
ATOM 1586 C C . LEU A 1 195 ? 26.406 19.690 -1.987 1.00 54.78 195 LEU A C 1
ATOM 1588 O O . LEU A 1 195 ? 26.633 18.490 -2.152 1.00 54.78 195 LEU A O 1
ATOM 1592 N N . SER A 1 196 ? 27.322 20.619 -2.294 1.00 57.47 196 SER A N 1
ATOM 1593 C CA . SER A 1 196 ? 28.641 20.309 -2.873 1.00 57.47 196 SER A CA 1
ATOM 1594 C C . SER A 1 196 ? 29.653 19.807 -1.829 1.00 57.47 196 SER A C 1
ATOM 1596 O O . SER A 1 196 ? 30.419 18.884 -2.110 1.00 57.47 196 SER A O 1
ATOM 1598 N N . LEU A 1 197 ? 29.619 20.344 -0.604 1.00 54.31 197 LEU A N 1
ATOM 1599 C CA . LEU A 1 197 ? 30.501 19.952 0.504 1.00 54.31 197 LEU A CA 1
ATOM 1600 C C . LEU A 1 197 ? 30.099 18.610 1.141 1.00 54.31 197 LEU A C 1
ATOM 1602 O O . LEU A 1 197 ? 30.964 17.856 1.603 1.00 54.31 197 LEU A O 1
ATOM 1606 N N . MET A 1 198 ? 28.809 18.255 1.100 1.00 54.28 198 MET A N 1
ATOM 1607 C CA . MET A 1 198 ? 28.313 16.977 1.630 1.00 54.28 198 MET A CA 1
ATOM 1608 C C . MET A 1 198 ? 28.798 15.773 0.805 1.00 54.28 198 MET A C 1
ATOM 1610 O O . MET A 1 198 ? 29.210 14.765 1.377 1.00 54.28 198 MET A O 1
ATOM 1614 N N . TYR A 1 199 ? 28.828 15.878 -0.530 1.00 54.62 199 TYR A N 1
ATOM 1615 C CA . TYR A 1 199 ? 29.374 14.813 -1.387 1.00 54.62 199 TYR A CA 1
ATOM 1616 C C . TYR A 1 199 ? 30.877 14.600 -1.150 1.00 54.62 199 TYR A C 1
ATOM 1618 O O . TYR A 1 199 ? 31.348 13.464 -1.143 1.00 54.62 199 TYR A O 1
ATOM 1626 N N . PHE A 1 200 ? 31.623 15.677 -0.897 1.00 51.56 200 PHE A N 1
ATOM 1627 C CA . PHE A 1 200 ? 33.070 15.621 -0.678 1.00 51.56 200 PHE A CA 1
ATOM 1628 C C . PHE A 1 200 ? 33.451 15.007 0.678 1.00 51.56 200 PHE A C 1
ATOM 1630 O O . PHE A 1 200 ? 34.442 14.285 0.783 1.00 51.56 200 PHE A O 1
ATOM 1637 N N . THR A 1 201 ? 32.650 15.247 1.717 1.00 53.16 201 THR A N 1
ATOM 1638 C CA . THR A 1 201 ? 32.892 14.704 3.064 1.00 53.16 201 THR A CA 1
ATOM 1639 C C . THR A 1 201 ? 32.436 13.250 3.202 1.00 53.16 201 THR A C 1
ATOM 1641 O O . THR A 1 201 ? 33.175 12.440 3.764 1.00 53.16 201 THR A O 1
ATOM 1644 N N . TYR A 1 202 ? 31.295 12.867 2.615 1.00 50.62 202 TYR A N 1
ATOM 1645 C CA . TYR A 1 202 ? 30.818 11.476 2.647 1.00 50.62 202 TYR A CA 1
ATOM 1646 C C . TYR A 1 202 ? 31.695 10.513 1.834 1.00 50.62 202 TYR A C 1
ATOM 1648 O O . TYR A 1 202 ? 31.944 9.392 2.281 1.00 50.62 202 TYR A O 1
ATOM 1656 N N . PHE A 1 203 ? 32.212 10.938 0.675 1.00 45.47 203 PHE A N 1
ATOM 1657 C CA . PHE A 1 203 ? 33.120 10.104 -0.124 1.00 45.47 203 PHE A CA 1
ATOM 1658 C C . PHE A 1 203 ? 34.499 9.944 0.543 1.00 45.47 203 PHE A C 1
ATOM 1660 O O . PHE A 1 203 ? 35.155 8.921 0.372 1.00 45.47 203 PHE A O 1
ATOM 1667 N N . SER A 1 204 ? 34.917 10.919 1.358 1.00 41.16 204 SER A N 1
ATOM 1668 C CA . SER A 1 204 ? 36.174 10.866 2.115 1.00 41.16 204 SER A CA 1
ATOM 1669 C C . SER A 1 204 ? 36.083 9.953 3.349 1.00 41.16 204 SER A C 1
ATOM 1671 O O . SER A 1 204 ? 37.015 9.200 3.630 1.00 41.16 204 SER A O 1
ATOM 1673 N N . LEU A 1 205 ? 34.938 9.925 4.047 1.00 47.19 205 LEU A N 1
ATOM 1674 C CA . LEU A 1 205 ? 34.760 9.078 5.237 1.00 47.19 205 LEU A CA 1
ATOM 1675 C C . LEU A 1 205 ? 34.647 7.575 4.902 1.00 47.19 205 LEU A C 1
ATOM 1677 O O . LEU A 1 205 ? 35.066 6.744 5.701 1.00 47.19 205 LEU A O 1
ATOM 1681 N N . TYR A 1 206 ? 34.157 7.218 3.708 1.00 46.00 206 TYR A N 1
ATOM 1682 C CA . TYR A 1 206 ? 34.099 5.823 3.233 1.00 46.00 206 TYR A CA 1
ATOM 1683 C C . TYR A 1 206 ? 35.414 5.305 2.611 1.00 46.00 206 TYR A C 1
ATOM 1685 O O . TYR A 1 206 ? 35.525 4.109 2.345 1.00 46.00 206 TYR A O 1
ATOM 1693 N N . ILE A 1 207 ? 36.419 6.169 2.402 1.00 43.69 207 ILE A N 1
ATOM 1694 C CA . ILE A 1 207 ? 37.748 5.807 1.862 1.00 43.69 207 ILE A CA 1
ATOM 1695 C C . ILE A 1 207 ? 38.851 5.857 2.943 1.00 43.69 207 ILE A C 1
ATOM 1697 O O . ILE A 1 207 ? 40.038 5.722 2.654 1.00 43.69 207 ILE A O 1
ATOM 1701 N N . LEU A 1 208 ? 38.495 5.941 4.228 1.00 33.88 208 LEU A N 1
ATOM 1702 C CA . LEU A 1 208 ? 39.433 5.575 5.293 1.00 33.88 208 LEU A CA 1
ATOM 1703 C C . LEU A 1 208 ? 39.487 4.039 5.404 1.00 33.88 208 LEU A C 1
ATOM 1705 O O . LEU A 1 208 ? 38.477 3.411 5.720 1.00 33.88 208 LEU A O 1
ATOM 1709 N N . PRO A 1 209 ? 40.637 3.404 5.109 1.00 36.00 209 PRO A N 1
ATOM 1710 C CA . PRO A 1 209 ? 40.716 1.960 4.993 1.00 36.00 209 PRO A CA 1
ATOM 1711 C C . PRO A 1 209 ? 40.574 1.323 6.374 1.00 36.00 209 PRO A C 1
ATOM 1713 O O . PRO A 1 209 ? 41.250 1.724 7.324 1.00 36.00 209 PRO A O 1
ATOM 1716 N N . LEU A 1 210 ? 39.756 0.269 6.449 1.00 42.91 210 LEU A N 1
ATOM 1717 C CA . LEU A 1 210 ? 39.873 -0.785 7.455 1.00 42.91 210 LEU A CA 1
ATOM 1718 C C . LEU A 1 210 ? 41.300 -1.344 7.381 1.00 42.91 210 LEU A C 1
ATOM 1720 O O . LEU A 1 210 ? 41.599 -2.276 6.635 1.00 42.91 210 LEU A O 1
ATOM 1724 N N . LYS A 1 211 ? 42.217 -0.720 8.119 1.00 38.97 211 LYS A N 1
ATOM 1725 C CA . LYS A 1 211 ? 43.558 -1.237 8.343 1.00 38.97 211 LYS A CA 1
ATOM 1726 C C . LYS A 1 211 ? 43.423 -2.385 9.337 1.00 38.97 211 LYS A C 1
ATOM 1728 O O . LYS A 1 211 ? 43.192 -2.161 10.518 1.00 38.97 211 LYS A O 1
ATOM 1733 N N . ASN A 1 212 ? 43.524 -3.593 8.791 1.00 43.56 212 ASN A N 1
ATOM 1734 C CA . ASN A 1 212 ? 44.082 -4.808 9.377 1.00 43.56 212 ASN A CA 1
ATOM 1735 C C . ASN A 1 212 ? 44.238 -4.825 10.906 1.00 43.56 212 ASN A C 1
ATOM 1737 O O . ASN A 1 212 ? 45.100 -4.148 11.464 1.00 43.56 212 ASN A O 1
ATOM 1741 N N . SER A 1 213 ? 43.538 -5.747 11.556 1.00 33.22 213 SER A N 1
ATOM 1742 C CA . SER A 1 213 ? 44.065 -6.417 12.744 1.00 33.22 213 SER A CA 1
ATOM 1743 C C . SER A 1 213 ? 43.858 -7.915 12.560 1.00 33.22 213 SER A C 1
ATOM 1745 O O . SER A 1 213 ? 42.752 -8.434 12.661 1.00 33.22 213 SER A O 1
ATOM 1747 N N . VAL A 1 214 ? 44.953 -8.554 12.150 1.00 40.69 214 VAL A N 1
ATOM 1748 C CA . VAL A 1 214 ? 45.221 -9.982 12.319 1.00 40.69 214 VAL A CA 1
ATOM 1749 C C . VAL A 1 214 ? 45.828 -10.154 13.716 1.00 40.69 214 VAL A C 1
ATOM 1751 O O . VAL A 1 214 ? 46.577 -9.270 14.144 1.00 40.69 214 VAL A O 1
ATOM 1754 N N . CYS A 1 215 ? 45.538 -11.315 14.314 1.00 37.62 215 CYS A N 1
ATOM 1755 C CA . CYS A 1 215 ? 45.839 -11.833 15.659 1.00 37.62 215 CYS A CA 1
ATOM 1756 C C . CYS A 1 215 ? 44.671 -11.701 16.637 1.00 37.62 215 CYS A C 1
ATOM 1758 O O . CYS A 1 215 ? 44.410 -10.582 17.124 1.00 37.62 215 CYS A O 1
#

InterPro domains:
  IPR000863 Sulfotransferase domain [PF00685] (67-178)
  IPR027417 P-loop containing nucleoside triphosphate hydrolase [G3DSA:3.40.50.300] (5-181)
  IPR027417 P-loop containing nucleoside triphosphate hydrolase [SSF52540] (35-181)

Sequence (215 aa):
MNSTHLIEEQSKDGQEENQQDNKQVILSLPKENAWILSQNLYFQCFWCPSNLIQPIISFQNHFQAKDSDIVVASLPKSGTTWLRALTFTIVNRNQYSFENHPLLKSIIHKLVPSIERNLYAADMKDQIPISKIIEPRIFGTHIPFSSLAKSIQESNCKIVYISRNPFDTFVSFDTFVSCLILIVWCFDVFGWLDLSLMYFTYFSLYILPLKNSVC

Radius of gyration: 21.8 Å; Cα contacts (8 Å, |Δi|>4): 216; chains: 1; bounding box: 83×40×48 Å